Protein AF-A0A1F3SWL5-F1 (afdb_monomer_lite)

pLDDT: mean 70.14, std 15.67, range [36.5, 90.38]

Radius of gyration: 22.07 Å; chains: 1; bounding box: 64×40×58 Å

Structure (mmCIF, N/CA/C/O backbone):
data_AF-A0A1F3SWL5-F1
#
_entry.id   AF-A0A1F3SWL5-F1
#
loop_
_atom_site.group_PDB
_atom_site.id
_atom_site.type_symbol
_atom_site.label_atom_id
_atom_site.label_alt_id
_atom_site.label_comp_id
_atom_site.label_asym_id
_atom_site.label_entity_id
_atom_site.label_seq_id
_atom_site.pdbx_PDB_ins_code
_atom_site.Cartn_x
_atom_site.Cartn_y
_atom_site.Cartn_z
_atom_site.occupancy
_atom_site.B_iso_or_equiv
_atom_site.auth_seq_id
_atom_site.auth_comp_id
_atom_site.auth_asym_id
_atom_site.auth_atom_id
_atom_site.pdbx_PDB_model_num
ATOM 1 N N . MET A 1 1 ? -16.091 16.531 6.443 1.00 52.03 1 MET A N 1
ATOM 2 C CA . MET A 1 1 ? -15.846 15.521 5.389 1.00 52.03 1 MET A CA 1
ATOM 3 C C . MET A 1 1 ? -14.904 16.141 4.367 1.00 52.03 1 MET A C 1
ATOM 5 O O . MET A 1 1 ? -15.345 16.978 3.590 1.00 52.03 1 MET A O 1
ATOM 9 N N . ASN A 1 2 ? -13.612 15.813 4.389 1.00 67.38 2 ASN A N 1
ATOM 10 C CA . ASN A 1 2 ? -12.682 16.429 3.440 1.00 67.38 2 ASN A CA 1
ATOM 11 C C . ASN A 1 2 ? -12.768 15.646 2.127 1.00 67.38 2 ASN A C 1
ATOM 13 O O . ASN A 1 2 ? -12.316 14.505 2.062 1.00 67.38 2 ASN A O 1
ATOM 17 N N . LYS A 1 3 ? -13.393 16.237 1.096 1.00 75.50 3 LYS A N 1
ATOM 18 C CA . LYS A 1 3 ? -13.554 15.641 -0.250 1.00 75.50 3 LYS A CA 1
ATOM 19 C C . LYS A 1 3 ? -12.230 15.073 -0.790 1.00 75.50 3 LYS A C 1
ATOM 21 O O . LYS A 1 3 ? -12.225 14.032 -1.439 1.00 75.50 3 LYS A O 1
ATOM 26 N N . VAL A 1 4 ? -11.126 15.717 -0.414 1.00 79.38 4 VAL A N 1
ATOM 27 C CA . VAL A 1 4 ? -9.744 15.343 -0.732 1.00 79.38 4 VAL A CA 1
ATOM 28 C C . VAL A 1 4 ? -9.383 13.932 -0.253 1.00 79.38 4 VAL A C 1
ATOM 30 O O . VAL A 1 4 ? -8.885 13.143 -1.046 1.00 79.38 4 VAL A O 1
ATOM 33 N N . ASN A 1 5 ? -9.691 13.554 0.993 1.00 80.94 5 ASN A N 1
ATOM 34 C CA . ASN A 1 5 ? -9.271 12.251 1.537 1.00 80.94 5 ASN A CA 1
ATOM 35 C C . ASN A 1 5 ? -10.007 11.088 0.863 1.00 80.94 5 ASN A C 1
ATOM 37 O O . ASN A 1 5 ? -9.426 10.033 0.621 1.00 80.94 5 ASN A O 1
ATOM 41 N N . ARG A 1 6 ? -11.285 11.293 0.523 1.00 81.31 6 ARG A N 1
ATOM 42 C CA . ARG A 1 6 ? -12.076 10.303 -0.217 1.00 81.31 6 ARG A CA 1
ATOM 43 C C . ARG A 1 6 ? -11.570 10.149 -1.649 1.00 81.31 6 ARG A C 1
ATOM 45 O O . ARG A 1 6 ? -11.507 9.030 -2.146 1.00 81.31 6 ARG A O 1
ATOM 52 N N . TRP A 1 7 ? -11.209 11.257 -2.296 1.00 86.94 7 TRP A N 1
ATOM 53 C CA . TRP A 1 7 ? -10.615 11.224 -3.628 1.00 86.94 7 TRP A CA 1
ATOM 54 C C . TRP A 1 7 ? -9.265 10.501 -3.619 1.00 86.94 7 TRP A C 1
ATOM 56 O O . TRP A 1 7 ? -9.072 9.593 -4.418 1.00 86.94 7 TRP A O 1
ATOM 66 N N . LEU A 1 8 ? -8.398 10.810 -2.649 1.00 87.06 8 LEU A N 1
ATOM 67 C CA . LEU A 1 8 ? -7.097 10.163 -2.475 1.00 87.06 8 LEU A CA 1
ATOM 68 C C . LEU A 1 8 ? -7.235 8.648 -2.271 1.00 87.06 8 LEU A C 1
ATOM 70 O O . LEU A 1 8 ? -6.577 7.871 -2.953 1.00 87.06 8 LEU A O 1
ATOM 74 N N . GLN A 1 9 ? -8.138 8.219 -1.383 1.00 85.62 9 GLN A N 1
ATOM 75 C CA . GLN A 1 9 ? -8.388 6.795 -1.153 1.00 85.62 9 GLN A CA 1
ATOM 76 C C . GLN A 1 9 ? -8.921 6.101 -2.412 1.00 85.62 9 GLN A C 1
ATOM 78 O O . GLN A 1 9 ? -8.469 5.011 -2.749 1.00 85.62 9 GLN A O 1
ATOM 83 N N . ASN A 1 10 ? -9.886 6.712 -3.102 1.00 87.38 10 ASN A N 1
ATOM 84 C CA . ASN A 1 10 ? -10.446 6.133 -4.318 1.00 87.38 10 ASN A CA 1
ATOM 85 C C . ASN A 1 10 ? -9.386 6.031 -5.417 1.00 87.38 10 ASN A C 1
ATOM 87 O O . ASN A 1 10 ? -9.285 4.982 -6.040 1.00 87.38 10 ASN A O 1
ATOM 91 N N . TYR A 1 11 ? -8.580 7.077 -5.612 1.00 90.38 11 TYR A N 1
ATOM 92 C CA . TYR A 1 11 ? -7.464 7.061 -6.552 1.00 90.38 11 TYR A CA 1
ATOM 93 C C . TYR A 1 11 ? -6.530 5.887 -6.257 1.00 90.38 11 TYR A C 1
ATOM 95 O O . TYR A 1 11 ? -6.328 5.059 -7.136 1.00 90.38 11 TYR A O 1
ATOM 103 N N . LEU A 1 12 ? -6.076 5.743 -5.004 1.00 89.00 12 LEU A N 1
ATOM 104 C CA . LEU A 1 12 ? -5.171 4.662 -4.610 1.00 89.00 12 LEU A CA 1
ATOM 105 C C . LEU A 1 12 ? -5.722 3.267 -4.917 1.00 89.00 12 LEU A C 1
ATOM 107 O O . LEU A 1 12 ? -4.959 2.403 -5.337 1.00 89.00 12 LEU A O 1
ATOM 111 N N . VAL A 1 13 ? -7.024 3.050 -4.715 1.00 88.06 13 VAL A N 1
ATOM 112 C CA . VAL A 1 13 ? -7.677 1.759 -4.973 1.00 88.06 13 VAL A CA 1
ATOM 113 C C . VAL A 1 13 ? -7.879 1.521 -6.470 1.00 88.06 13 VAL A C 1
ATOM 115 O O . VAL A 1 13 ? -7.607 0.425 -6.952 1.00 88.06 13 VAL A O 1
ATOM 118 N N . PHE A 1 14 ? -8.328 2.529 -7.221 1.00 89.19 14 PHE A N 1
ATOM 119 C CA . PHE A 1 14 ? -8.614 2.389 -8.651 1.00 89.19 14 PHE A CA 1
ATOM 120 C C . PHE A 1 14 ? -7.360 2.280 -9.515 1.00 89.19 14 PHE A C 1
ATOM 122 O O . PHE A 1 14 ? -7.406 1.623 -10.550 1.00 89.19 14 PHE A O 1
ATOM 129 N N . SER A 1 15 ? -6.247 2.896 -9.115 1.00 87.56 15 SER A N 1
ATOM 130 C CA . SER A 1 15 ? -4.986 2.788 -9.853 1.00 87.56 15 SER A CA 1
ATOM 131 C C . SER A 1 15 ? -4.134 1.586 -9.431 1.00 87.56 15 SER A C 1
ATOM 133 O O . SER A 1 15 ? -3.157 1.273 -10.103 1.00 87.56 15 SER A O 1
ATOM 135 N N . LEU A 1 16 ? -4.500 0.876 -8.356 1.00 86.12 16 LEU A N 1
ATOM 136 C CA . LEU A 1 16 ? -3.780 -0.314 -7.889 1.00 86.12 16 LEU A CA 1
ATOM 137 C C . LEU A 1 16 ? -3.612 -1.394 -8.979 1.00 86.12 16 LEU A C 1
ATOM 139 O O . LEU A 1 16 ? -2.504 -1.913 -9.101 1.00 86.12 16 LEU A O 1
ATOM 143 N N . PRO A 1 17 ? -4.616 -1.710 -9.826 1.00 87.94 17 PRO A N 1
ATOM 144 C CA . PRO A 1 17 ? -4.435 -2.654 -10.930 1.00 87.94 17 PRO A CA 1
ATOM 145 C C . PRO A 1 17 ? -3.340 -2.236 -11.921 1.00 87.94 17 PRO A C 1
ATOM 147 O O . PRO A 1 17 ? -2.601 -3.089 -12.403 1.00 87.94 17 PRO A O 1
ATOM 150 N N . PHE A 1 18 ? -3.187 -0.934 -12.189 1.00 86.81 18 PHE A N 1
ATOM 151 C CA . PHE A 1 18 ? -2.135 -0.418 -13.072 1.00 86.81 18 PHE A CA 1
ATOM 152 C C . PHE A 1 18 ? -0.750 -0.550 -12.441 1.00 86.81 18 PHE A C 1
ATOM 154 O O . PHE A 1 18 ? 0.205 -0.908 -13.122 1.00 86.81 18 PHE A O 1
ATOM 161 N N . VAL A 1 19 ? -0.652 -0.332 -11.129 1.00 84.31 19 VAL A N 1
ATOM 162 C CA . VAL A 1 19 ? 0.583 -0.543 -10.362 1.00 84.31 19 VAL A CA 1
ATOM 163 C C . VAL A 1 19 ? 0.989 -2.015 -10.377 1.00 84.31 19 VAL A C 1
ATOM 165 O O . VAL A 1 19 ? 2.149 -2.328 -10.630 1.00 84.31 19 VAL A O 1
ATOM 168 N N . VAL A 1 20 ? 0.033 -2.926 -10.173 1.00 83.19 20 VAL A N 1
ATOM 169 C CA . VAL A 1 20 ? 0.278 -4.374 -10.244 1.00 83.19 20 VAL A CA 1
ATOM 170 C C . VAL A 1 20 ? 0.690 -4.790 -11.656 1.00 83.19 20 VAL A C 1
ATOM 172 O O . VAL A 1 20 ? 1.641 -5.551 -11.803 1.00 83.19 20 VAL A O 1
ATOM 175 N N . ALA A 1 21 ? 0.037 -4.261 -12.695 1.00 83.25 21 ALA A N 1
ATOM 176 C CA . ALA A 1 21 ? 0.416 -4.515 -14.084 1.00 83.25 21 ALA A CA 1
ATOM 177 C C . ALA A 1 21 ? 1.835 -4.010 -14.397 1.00 83.25 21 ALA A C 1
ATOM 179 O O . ALA A 1 21 ? 2.612 -4.722 -15.028 1.00 83.25 21 ALA A O 1
ATOM 180 N N . CYS A 1 22 ? 2.196 -2.820 -13.906 1.00 80.00 22 CYS A N 1
ATOM 181 C CA . CYS A 1 22 ? 3.540 -2.260 -14.040 1.00 80.00 22 CYS A CA 1
ATOM 182 C C . CYS A 1 22 ? 4.591 -3.131 -13.343 1.00 80.00 22 CYS A C 1
ATOM 184 O O . CYS A 1 22 ? 5.634 -3.417 -13.925 1.00 80.00 22 CYS A O 1
ATOM 186 N N . ALA A 1 23 ? 4.305 -3.589 -12.122 1.00 75.00 23 ALA A N 1
ATOM 187 C CA . ALA A 1 23 ? 5.200 -4.460 -11.367 1.00 75.00 23 ALA A CA 1
ATOM 188 C C . ALA A 1 23 ? 5.363 -5.838 -12.031 1.00 75.00 23 ALA A C 1
ATOM 190 O O . ALA A 1 23 ? 6.477 -6.344 -12.129 1.00 75.00 23 ALA A O 1
ATOM 191 N N . ALA A 1 24 ? 4.272 -6.430 -12.528 1.00 77.50 24 ALA A N 1
ATOM 192 C CA . ALA A 1 24 ? 4.308 -7.708 -13.233 1.00 77.50 24 ALA A CA 1
ATOM 193 C C . ALA A 1 24 ? 5.106 -7.615 -14.541 1.00 77.50 24 ALA A C 1
ATOM 195 O O . ALA A 1 24 ? 5.935 -8.479 -14.814 1.00 77.50 24 ALA A O 1
ATOM 196 N N . TRP A 1 25 ? 4.907 -6.551 -15.323 1.00 79.38 25 TRP A N 1
ATOM 197 C CA . TRP A 1 25 ? 5.655 -6.338 -16.563 1.00 79.38 25 TRP A CA 1
ATOM 198 C C . TRP A 1 25 ? 7.142 -6.081 -16.276 1.00 79.38 25 TRP A C 1
ATOM 200 O O . TRP A 1 25 ? 7.990 -6.757 -16.857 1.00 79.38 25 TRP A O 1
ATOM 210 N N . GLY A 1 26 ? 7.470 -5.210 -15.316 1.00 69.81 26 GLY A N 1
ATOM 211 C CA . GLY A 1 26 ? 8.860 -4.945 -14.916 1.00 69.81 26 GLY A CA 1
ATOM 212 C C . GLY A 1 26 ? 9.590 -6.152 -14.313 1.00 69.81 26 GLY A C 1
ATOM 213 O O . GLY A 1 26 ? 10.816 -6.193 -14.308 1.00 69.81 26 GLY A O 1
ATOM 214 N N . SER A 1 27 ? 8.858 -7.165 -13.835 1.00 67.88 27 SER A N 1
ATOM 215 C CA . SER A 1 27 ? 9.452 -8.430 -13.387 1.00 67.88 27 SER A CA 1
ATOM 216 C C . SER A 1 27 ? 9.832 -9.367 -14.538 1.00 67.88 27 SER A C 1
ATOM 218 O O . SER A 1 27 ? 10.642 -10.267 -14.325 1.00 67.88 27 SER A O 1
ATOM 220 N N . ILE A 1 28 ? 9.222 -9.214 -15.718 1.00 71.44 28 ILE A N 1
ATOM 221 C CA . ILE A 1 28 ? 9.432 -10.098 -16.876 1.00 71.44 28 ILE A CA 1
ATOM 222 C C . ILE A 1 28 ? 10.458 -9.496 -17.838 1.00 71.44 28 ILE A C 1
ATOM 224 O O . ILE A 1 28 ? 11.275 -10.222 -18.395 1.00 71.44 28 ILE A O 1
ATOM 228 N N . GLN A 1 29 ? 10.414 -8.179 -18.044 1.00 67.69 29 GLN A N 1
ATOM 229 C CA . GLN A 1 29 ? 11.308 -7.459 -18.948 1.00 67.69 29 GLN A CA 1
ATOM 230 C C . GLN A 1 29 ? 12.033 -6.353 -18.197 1.00 67.69 29 GLN A C 1
ATOM 232 O O . GLN A 1 29 ? 11.415 -5.585 -17.463 1.00 67.69 29 GLN A O 1
ATOM 237 N N . SER A 1 30 ? 13.344 -6.253 -18.418 1.00 65.31 30 SER A N 1
ATOM 238 C CA . SER A 1 30 ? 14.131 -5.167 -17.846 1.00 65.31 30 SER A CA 1
ATOM 239 C C . SER A 1 30 ? 13.793 -3.837 -18.534 1.00 65.31 30 SER A C 1
ATOM 241 O O . SER A 1 30 ? 13.632 -3.780 -19.755 1.00 65.31 30 SER A O 1
ATOM 243 N N . ASP A 1 31 ? 13.732 -2.742 -17.768 1.00 64.75 31 ASP A N 1
ATOM 244 C CA . ASP A 1 31 ? 13.424 -1.391 -18.276 1.00 64.75 31 ASP A CA 1
ATOM 245 C C . ASP A 1 31 ? 14.285 -1.010 -19.493 1.00 64.75 31 ASP A C 1
ATOM 247 O O . ASP A 1 31 ? 13.836 -0.331 -20.420 1.00 64.75 31 ASP A O 1
ATOM 251 N N . ARG A 1 32 ? 15.534 -1.490 -19.510 1.00 61.56 32 ARG A N 1
ATOM 252 C CA . ARG A 1 32 ? 16.498 -1.251 -20.585 1.00 61.56 32 ARG A CA 1
ATOM 253 C C . ARG A 1 32 ? 16.089 -1.926 -21.894 1.00 61.56 32 ARG A C 1
ATOM 255 O O . ARG A 1 32 ? 16.224 -1.316 -22.950 1.00 61.56 32 ARG A O 1
ATOM 262 N N . GLU A 1 33 ? 15.564 -3.146 -21.847 1.00 64.75 33 GLU A N 1
ATOM 263 C CA . GLU A 1 33 ? 15.116 -3.864 -23.046 1.00 64.75 33 GLU A CA 1
ATOM 264 C C . GLU A 1 33 ? 13.897 -3.194 -23.686 1.00 64.75 33 GLU A C 1
ATOM 266 O O . GLU A 1 33 ? 13.838 -3.060 -24.909 1.00 64.75 33 GLU A O 1
ATOM 271 N N . ILE A 1 34 ? 12.966 -2.689 -22.872 1.00 66.62 34 ILE A N 1
ATOM 272 C CA . ILE A 1 34 ? 11.758 -1.997 -23.348 1.00 66.62 34 ILE A CA 1
ATOM 273 C C . ILE A 1 34 ? 12.123 -0.652 -23.995 1.00 66.62 34 ILE A C 1
ATOM 275 O O . ILE A 1 34 ? 11.599 -0.295 -25.055 1.00 66.62 34 ILE A O 1
ATOM 279 N N . LEU A 1 35 ? 13.049 0.093 -23.385 1.00 66.31 35 LEU A N 1
ATOM 280 C CA . LEU A 1 35 ? 13.463 1.412 -23.866 1.00 66.31 35 LEU A CA 1
ATOM 281 C C . LEU A 1 35 ? 14.340 1.354 -25.122 1.00 66.31 35 LEU A C 1
ATOM 283 O O . LEU A 1 35 ? 14.265 2.273 -25.941 1.00 66.31 35 LEU A O 1
ATOM 287 N N . VAL A 1 36 ? 15.129 0.293 -25.315 1.00 68.25 36 VAL A N 1
ATOM 288 C CA . VAL A 1 36 ? 16.004 0.143 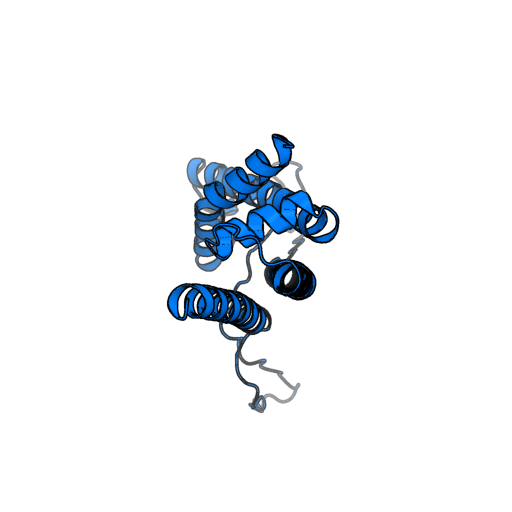-26.491 1.00 68.25 36 VAL A CA 1
ATOM 289 C C . VAL A 1 36 ? 15.266 -0.547 -27.643 1.00 68.25 36 VAL A C 1
ATOM 291 O O . VAL A 1 36 ? 15.185 0.023 -28.730 1.00 68.25 36 VAL A O 1
ATOM 294 N N . ASN A 1 37 ? 14.628 -1.697 -27.395 1.00 68.81 37 ASN A N 1
ATOM 295 C CA . ASN A 1 37 ? 14.071 -2.562 -28.447 1.00 68.81 37 ASN A CA 1
ATOM 296 C C . ASN A 1 37 ? 12.557 -2.401 -28.671 1.00 68.81 37 ASN A C 1
ATOM 298 O O . ASN A 1 37 ? 12.000 -2.993 -29.595 1.00 68.81 37 ASN A O 1
ATOM 302 N N . GLY A 1 38 ? 11.867 -1.621 -27.835 1.00 70.81 38 GLY A N 1
ATOM 303 C CA . GLY A 1 38 ? 10.420 -1.445 -27.932 1.00 70.81 38 GLY A CA 1
ATOM 304 C C . GLY A 1 38 ? 9.969 -0.609 -29.135 1.00 70.81 38 GLY A C 1
ATOM 305 O O . GLY A 1 38 ? 10.627 0.343 -29.553 1.00 70.81 38 GLY A O 1
ATOM 306 N N . SER A 1 39 ? 8.771 -0.906 -29.640 1.00 80.81 39 SER A N 1
ATOM 307 C CA . SER A 1 39 ? 8.008 -0.006 -30.513 1.00 80.81 39 SER A CA 1
ATOM 308 C C . SER A 1 39 ? 7.717 1.346 -29.832 1.00 80.81 39 SER A C 1
ATOM 310 O O . SER A 1 39 ? 7.738 1.462 -28.604 1.00 80.81 39 SER A O 1
ATOM 312 N N . PHE A 1 40 ? 7.373 2.380 -30.607 1.00 78.69 40 PHE A N 1
ATOM 313 C CA . PHE A 1 40 ? 6.976 3.682 -30.046 1.00 78.69 40 PHE A CA 1
ATOM 314 C C . PHE A 1 40 ? 5.825 3.559 -29.026 1.00 78.69 40 PHE A C 1
ATOM 316 O O . PHE A 1 40 ? 5.874 4.165 -27.957 1.00 78.69 40 PHE A O 1
ATOM 323 N N . LEU A 1 41 ? 4.832 2.707 -29.311 1.00 82.44 41 LEU A N 1
ATOM 324 C CA . LEU A 1 41 ? 3.678 2.486 -28.434 1.00 82.44 41 LEU A CA 1
ATOM 325 C C . LEU A 1 41 ? 4.060 1.821 -27.108 1.00 82.44 41 LEU A C 1
ATOM 327 O O . LEU A 1 41 ? 3.555 2.212 -26.056 1.00 82.44 41 LEU A O 1
ATOM 331 N N . THR A 1 42 ? 4.970 0.845 -27.135 1.00 80.38 42 THR A N 1
ATOM 332 C CA . THR A 1 42 ? 5.440 0.172 -25.913 1.00 80.38 42 THR A CA 1
ATOM 333 C C . THR A 1 42 ? 6.238 1.125 -25.027 1.00 80.38 42 THR A C 1
ATOM 335 O O . THR A 1 42 ? 6.034 1.124 -23.817 1.00 80.38 42 THR A O 1
ATOM 338 N N . LYS A 1 43 ? 7.059 2.011 -25.615 1.00 77.31 43 LYS A N 1
ATOM 339 C CA . LYS A 1 43 ? 7.795 3.040 -24.858 1.00 77.31 43 LYS A CA 1
ATOM 340 C C . LYS A 1 43 ? 6.845 4.052 -24.214 1.00 77.31 43 LYS A C 1
ATOM 342 O O . LYS A 1 43 ? 6.933 4.288 -23.014 1.00 77.31 43 LYS A O 1
ATOM 347 N N . ALA A 1 44 ? 5.885 4.581 -24.978 1.00 80.81 44 ALA A N 1
ATOM 348 C CA . ALA A 1 44 ? 4.907 5.540 -24.464 1.00 80.81 44 ALA A CA 1
ATOM 349 C C . ALA A 1 44 ? 4.037 4.945 -23.341 1.00 80.81 44 ALA A C 1
ATOM 351 O O . ALA A 1 44 ? 3.804 5.590 -22.321 1.00 80.81 44 ALA A O 1
ATOM 352 N N . THR A 1 45 ? 3.591 3.695 -23.499 1.00 84.25 45 THR A N 1
ATOM 353 C CA . THR A 1 45 ? 2.784 3.004 -22.479 1.00 84.25 45 THR A CA 1
ATOM 354 C C . THR A 1 45 ? 3.583 2.795 -21.195 1.00 84.25 45 THR A C 1
ATOM 356 O O . THR A 1 45 ? 3.068 3.052 -20.108 1.00 84.25 45 THR A O 1
ATOM 359 N N . TRP A 1 46 ? 4.851 2.390 -21.316 1.00 81.69 46 TRP A N 1
ATOM 360 C CA . TRP A 1 46 ? 5.751 2.204 -20.181 1.00 81.69 46 TRP A CA 1
ATOM 361 C C . TRP A 1 46 ? 6.027 3.509 -19.427 1.00 81.69 46 TRP A C 1
ATOM 363 O O . TRP A 1 46 ? 5.963 3.542 -18.197 1.00 81.69 46 TRP A O 1
ATOM 373 N N . GLU A 1 47 ? 6.267 4.609 -20.147 1.00 81.31 47 GLU A N 1
ATOM 374 C CA . GLU A 1 47 ? 6.450 5.930 -19.539 1.00 81.31 47 GLU A CA 1
ATOM 375 C C . GLU A 1 47 ? 5.197 6.376 -18.776 1.00 81.31 47 GLU A C 1
ATOM 377 O O . GLU A 1 47 ? 5.301 6.801 -17.625 1.00 81.31 47 GLU A O 1
ATOM 382 N N . VAL A 1 48 ? 4.003 6.232 -19.362 1.00 85.25 48 VAL A N 1
ATOM 383 C CA . VAL A 1 48 ? 2.735 6.582 -18.695 1.00 85.25 48 VAL A CA 1
ATOM 384 C C . VAL A 1 48 ? 2.515 5.741 -17.435 1.00 85.25 48 VAL A C 1
ATOM 386 O O . VAL A 1 48 ? 2.123 6.286 -16.400 1.00 85.25 48 VAL A O 1
ATOM 389 N N . LEU A 1 49 ? 2.801 4.437 -17.490 1.00 83.75 49 LEU A N 1
ATOM 390 C CA . LEU A 1 49 ? 2.730 3.548 -16.327 1.00 83.75 49 LEU A CA 1
ATOM 391 C C . LEU A 1 49 ? 3.721 3.967 -15.236 1.00 83.75 49 LEU A C 1
ATOM 393 O O . LEU A 1 49 ? 3.352 4.028 -14.066 1.00 83.75 49 LEU A O 1
ATOM 397 N N . SER A 1 50 ? 4.943 4.335 -15.622 1.00 79.62 50 SER A N 1
ATOM 398 C CA . SER A 1 50 ? 5.987 4.801 -14.703 1.00 79.62 50 SER A CA 1
ATOM 399 C C . SER A 1 50 ? 5.595 6.112 -14.008 1.00 79.62 50 SER A C 1
ATOM 401 O O . SER A 1 50 ? 5.757 6.259 -12.795 1.00 79.62 50 SER A O 1
ATOM 403 N N . TRP A 1 51 ? 5.008 7.061 -14.743 1.00 82.25 51 TRP A N 1
ATOM 404 C CA . TRP A 1 51 ? 4.466 8.294 -14.164 1.00 82.25 51 TRP A CA 1
ATOM 405 C C . TRP A 1 51 ? 3.289 8.022 -13.228 1.00 82.25 51 TRP A C 1
ATOM 407 O O . TRP A 1 51 ? 3.231 8.586 -12.132 1.00 82.25 51 TRP A O 1
ATOM 417 N N . ASN A 1 52 ? 2.371 7.138 -13.630 1.00 86.88 52 ASN A N 1
ATOM 418 C CA . ASN A 1 52 ? 1.259 6.721 -12.783 1.00 86.88 52 ASN A CA 1
ATOM 419 C C . ASN A 1 52 ? 1.764 6.114 -11.470 1.00 86.88 52 ASN A C 1
ATOM 421 O O . ASN A 1 52 ? 1.289 6.503 -10.405 1.00 86.88 52 ASN A O 1
ATOM 425 N N . LEU A 1 53 ? 2.770 5.241 -11.546 1.00 83.25 53 LEU A N 1
ATOM 426 C CA . LEU A 1 53 ? 3.411 4.608 -10.401 1.00 83.25 53 LEU A CA 1
ATOM 427 C C . LEU A 1 53 ? 3.993 5.636 -9.426 1.00 83.25 53 LEU A C 1
ATOM 429 O O . LEU A 1 53 ? 3.753 5.556 -8.222 1.00 83.25 53 LEU A O 1
ATOM 433 N N . MET A 1 54 ? 4.715 6.633 -9.943 1.00 82.44 54 MET A N 1
ATOM 434 C CA . MET A 1 54 ? 5.329 7.678 -9.125 1.00 82.44 54 MET A CA 1
ATOM 435 C C . MET A 1 54 ? 4.277 8.544 -8.419 1.00 82.44 54 MET A C 1
ATOM 437 O O . MET A 1 54 ? 4.377 8.784 -7.213 1.00 82.44 54 MET A O 1
ATOM 441 N N . ILE A 1 55 ? 3.238 8.975 -9.143 1.00 87.06 55 ILE A N 1
ATOM 442 C CA . ILE A 1 55 ? 2.128 9.750 -8.565 1.00 87.06 55 ILE A CA 1
ATOM 443 C C . ILE A 1 55 ? 1.386 8.905 -7.529 1.00 87.06 55 ILE A C 1
ATOM 445 O O . ILE A 1 55 ? 1.060 9.387 -6.445 1.00 87.06 55 ILE A O 1
ATOM 449 N N . TRP A 1 56 ? 1.137 7.634 -7.839 1.00 89.62 56 TRP A N 1
ATOM 450 C CA . TRP A 1 56 ? 0.481 6.706 -6.931 1.00 89.62 56 TRP A CA 1
ATOM 451 C C . TRP A 1 56 ? 1.252 6.531 -5.629 1.00 89.62 56 TRP A C 1
ATOM 453 O O . TRP A 1 56 ? 0.661 6.622 -4.554 1.00 89.62 56 TRP A O 1
ATOM 463 N N . PHE A 1 57 ? 2.569 6.366 -5.710 1.00 84.75 57 PHE A N 1
ATOM 464 C CA . PHE A 1 57 ? 3.416 6.238 -4.534 1.00 84.75 57 PHE A CA 1
ATOM 465 C C . PHE A 1 57 ? 3.432 7.515 -3.682 1.00 84.75 57 PHE A C 1
ATOM 467 O O . PHE A 1 57 ? 3.308 7.445 -2.459 1.00 84.75 57 PHE A O 1
ATOM 474 N N . LEU A 1 58 ? 3.486 8.695 -4.306 1.00 86.94 58 LEU A N 1
ATOM 475 C CA . LEU A 1 58 ? 3.389 9.972 -3.592 1.00 86.94 58 LEU A CA 1
ATOM 476 C C . LEU A 1 58 ? 2.036 10.126 -2.875 1.00 86.94 58 LEU A C 1
ATOM 478 O O . LEU A 1 58 ? 1.972 10.540 -1.710 1.00 86.94 58 LEU A O 1
ATOM 482 N N . CYS A 1 59 ? 0.947 9.759 -3.553 1.00 89.75 59 CYS A N 1
ATOM 483 C CA . CYS A 1 59 ? -0.387 9.718 -2.965 1.00 89.75 59 CYS A CA 1
ATOM 484 C C . CYS A 1 59 ? -0.460 8.725 -1.802 1.00 89.75 59 CYS A C 1
ATOM 486 O O . CYS A 1 59 ? -1.102 9.023 -0.794 1.00 89.75 59 CYS A O 1
ATOM 488 N N . LEU A 1 60 ? 0.211 7.577 -1.918 1.00 88.62 60 LEU A N 1
ATOM 489 C CA . LEU A 1 60 ? 0.244 6.546 -0.890 1.00 88.62 60 LEU A CA 1
ATOM 490 C C . LEU A 1 60 ? 0.938 7.069 0.366 1.00 88.62 60 LEU A C 1
ATOM 492 O O . LEU A 1 60 ? 0.341 7.028 1.436 1.00 88.62 60 LEU A O 1
ATOM 496 N N . ILE A 1 61 ? 2.145 7.626 0.244 1.00 86.31 61 ILE A N 1
ATOM 497 C CA . ILE A 1 61 ? 2.876 8.215 1.378 1.00 86.31 61 ILE A CA 1
ATOM 498 C C . ILE A 1 61 ? 2.020 9.276 2.066 1.00 86.31 61 ILE A C 1
ATOM 500 O O . ILE A 1 61 ? 1.845 9.248 3.284 1.00 86.31 61 ILE A O 1
ATOM 504 N N . THR A 1 62 ? 1.435 10.181 1.280 1.00 88.31 62 THR A N 1
ATOM 505 C CA . THR A 1 62 ? 0.563 11.236 1.804 1.00 88.31 62 THR A CA 1
ATOM 506 C C . THR A 1 62 ? -0.619 10.640 2.565 1.00 88.31 62 THR A C 1
ATOM 508 O O . THR A 1 62 ? -0.926 11.070 3.674 1.00 88.31 62 THR A O 1
ATOM 511 N N . PHE A 1 63 ? -1.266 9.615 2.011 1.00 88.50 63 PHE A N 1
ATOM 512 C CA . PHE A 1 63 ? -2.376 8.932 2.664 1.00 88.50 63 PHE A CA 1
ATOM 513 C C . PHE A 1 63 ? -1.958 8.261 3.975 1.00 88.50 63 PHE A C 1
ATOM 515 O O . PHE A 1 63 ? -2.678 8.390 4.961 1.00 88.50 63 PHE A O 1
ATOM 522 N N . LEU A 1 64 ? -0.797 7.602 4.017 1.00 86.88 64 LEU A N 1
ATOM 523 C CA . LEU A 1 64 ? -0.266 6.965 5.226 1.00 86.88 64 LEU A CA 1
ATOM 524 C C . LEU A 1 64 ? 0.015 7.997 6.327 1.00 86.88 64 LEU A C 1
ATOM 526 O O . LEU A 1 64 ? -0.378 7.790 7.475 1.00 86.88 64 LEU A O 1
ATOM 530 N N . ILE A 1 65 ? 0.594 9.148 5.974 1.00 85.81 65 ILE A N 1
ATOM 531 C CA . ILE A 1 65 ? 0.781 10.282 6.893 1.00 85.81 65 ILE A CA 1
ATOM 532 C C . ILE A 1 65 ? -0.581 10.759 7.414 1.00 85.81 65 ILE A C 1
ATOM 534 O O . ILE A 1 65 ? -0.799 10.827 8.624 1.00 85.81 65 ILE A O 1
ATOM 538 N N . LEU A 1 66 ? -1.544 11.025 6.524 1.00 86.50 66 LEU A N 1
ATOM 539 C CA . LEU A 1 66 ? -2.891 11.450 6.923 1.00 86.50 66 LEU A CA 1
ATOM 540 C C . LEU A 1 66 ? -3.585 10.408 7.809 1.00 86.50 66 LEU A C 1
ATOM 542 O O . LEU A 1 66 ? -4.355 10.778 8.689 1.00 86.50 66 LEU A O 1
ATOM 546 N N . MET A 1 67 ? -3.331 9.120 7.601 1.00 83.38 67 MET A N 1
ATOM 547 C CA . MET A 1 67 ? -3.906 8.037 8.392 1.00 83.38 67 MET A CA 1
ATOM 548 C C . MET A 1 67 ? -3.341 7.998 9.822 1.00 83.38 67 MET A C 1
ATOM 550 O O . MET A 1 67 ? -4.080 7.693 10.758 1.00 83.38 67 MET A O 1
ATOM 554 N N . VAL A 1 68 ? -2.061 8.340 10.003 1.00 80.56 68 VAL A N 1
ATOM 555 C CA . VAL A 1 68 ? -1.412 8.422 11.324 1.00 80.56 68 VAL A CA 1
ATOM 556 C C . VAL A 1 68 ? -1.849 9.681 12.075 1.00 80.56 68 VAL A C 1
ATOM 558 O O . VAL A 1 68 ? -2.244 9.597 13.239 1.00 80.56 68 VAL A O 1
ATOM 561 N N . PHE A 1 69 ? -1.825 10.843 11.416 1.00 81.94 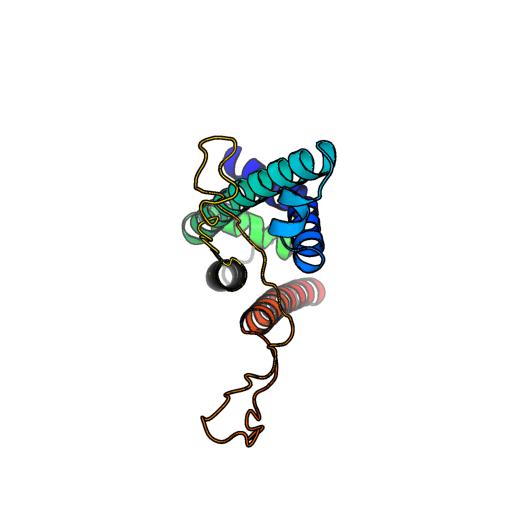69 PHE A N 1
ATOM 562 C CA . PHE A 1 69 ? -2.052 12.131 12.081 1.00 81.94 69 PHE A CA 1
ATOM 563 C C . PHE A 1 69 ? -3.526 12.545 12.162 1.00 81.94 69 PHE A C 1
ATOM 565 O O . PHE A 1 69 ? -3.911 13.230 13.110 1.00 81.94 69 PHE A O 1
ATOM 572 N N . ILE A 1 70 ? -4.372 12.150 11.202 1.00 83.69 70 ILE A N 1
ATOM 573 C CA . ILE A 1 70 ? -5.768 12.603 11.142 1.00 83.69 70 ILE A CA 1
ATOM 574 C C . ILE A 1 70 ? -6.723 11.503 11.633 1.00 83.69 70 ILE A C 1
ATOM 576 O O . ILE A 1 70 ? -6.929 10.500 10.941 1.00 83.69 70 ILE A O 1
ATOM 580 N N . PRO A 1 71 ? -7.412 11.710 12.773 1.00 77.25 71 PRO A N 1
ATOM 581 C CA . PRO A 1 71 ? -8.306 10.705 13.345 1.00 77.25 71 PRO A CA 1
ATOM 582 C C . PRO A 1 71 ? -9.500 10.381 12.436 1.00 77.25 71 PRO A C 1
ATOM 584 O O . PRO A 1 71 ? -9.866 9.219 12.300 1.00 77.25 71 PRO A O 1
ATOM 587 N N . SER A 1 72 ? -10.058 11.373 11.735 1.00 77.56 72 SER A N 1
ATOM 588 C CA . SER A 1 72 ? -11.219 11.167 10.858 1.00 77.56 72 SER A CA 1
ATOM 589 C C . SER A 1 72 ? -10.929 10.253 9.660 1.00 77.56 72 SER A C 1
ATOM 591 O O . SER A 1 72 ? -11.792 9.471 9.259 1.00 77.56 72 SER A O 1
ATOM 593 N N . THR A 1 73 ? -9.715 10.309 9.104 1.00 78.62 73 THR A N 1
ATOM 594 C CA . THR A 1 73 ? -9.278 9.417 8.017 1.00 78.62 73 THR A CA 1
ATOM 595 C C . THR A 1 73 ? -9.143 7.987 8.519 1.00 78.62 73 THR A C 1
ATOM 597 O O . THR A 1 73 ? -9.654 7.056 7.897 1.00 78.62 73 THR A O 1
ATOM 600 N N . ARG A 1 74 ? -8.493 7.815 9.671 1.00 81.00 74 ARG A N 1
ATOM 601 C CA . ARG A 1 74 ? -8.298 6.518 10.317 1.00 81.00 74 ARG A CA 1
ATOM 602 C C . ARG A 1 74 ? -9.622 5.830 10.627 1.00 81.00 74 ARG A C 1
ATOM 604 O O . ARG A 1 74 ? -9.804 4.662 10.280 1.00 81.00 74 ARG A O 1
ATOM 611 N N . ASP A 1 75 ? -10.537 6.542 11.275 1.00 75.81 75 ASP A N 1
ATOM 612 C CA . ASP A 1 75 ? -11.795 5.962 11.740 1.00 75.81 75 ASP A CA 1
ATOM 613 C C . ASP A 1 75 ? -12.649 5.514 10.542 1.00 75.81 75 ASP A C 1
ATOM 615 O O . ASP A 1 75 ? -13.250 4.441 10.565 1.00 75.81 75 ASP A O 1
ATOM 619 N N . MET A 1 76 ? -12.600 6.262 9.433 1.00 76.19 76 MET A N 1
ATOM 620 C CA . MET A 1 76 ? -13.226 5.875 8.168 1.00 76.19 76 MET A CA 1
ATOM 621 C C . MET A 1 76 ? -12.629 4.587 7.583 1.00 76.19 76 MET A C 1
ATOM 623 O O . MET A 1 76 ? -13.377 3.680 7.212 1.00 76.19 76 MET A O 1
ATOM 627 N N . VAL A 1 77 ? -11.298 4.487 7.485 1.00 78.19 77 VAL A N 1
ATOM 628 C CA . VAL A 1 77 ? -10.638 3.289 6.935 1.00 78.19 77 VAL A CA 1
ATOM 629 C C . VAL A 1 77 ? -10.931 2.073 7.803 1.00 78.19 77 VAL A C 1
ATOM 631 O O . VAL A 1 77 ? -11.289 1.018 7.285 1.00 78.19 77 VAL A O 1
ATOM 634 N N . THR A 1 78 ? -10.875 2.243 9.119 1.00 76.25 78 THR A N 1
ATOM 635 C CA . THR A 1 78 ? -11.160 1.177 10.078 1.00 76.25 78 THR A CA 1
ATOM 636 C C . THR A 1 78 ? -12.596 0.679 9.958 1.00 76.25 78 THR A C 1
ATOM 638 O O . THR A 1 78 ? -12.818 -0.528 9.896 1.00 76.25 78 THR A O 1
ATOM 641 N N . ARG A 1 79 ? -13.577 1.589 9.856 1.00 74.00 79 ARG A N 1
ATOM 642 C CA . ARG A 1 79 ? -14.983 1.224 9.616 1.00 74.00 79 ARG A CA 1
ATOM 643 C C . ARG A 1 79 ? -15.146 0.442 8.315 1.00 74.00 79 ARG A C 1
ATOM 645 O O . ARG A 1 79 ? -15.900 -0.523 8.284 1.00 74.00 79 ARG A O 1
ATOM 652 N N . ARG A 1 80 ? -14.420 0.820 7.258 1.00 75.75 80 ARG A N 1
ATOM 653 C CA . ARG A 1 80 ? -14.481 0.152 5.950 1.00 75.75 80 ARG A CA 1
ATOM 654 C C . ARG A 1 80 ? -13.847 -1.241 5.960 1.00 75.75 80 ARG A C 1
ATOM 656 O O . ARG A 1 80 ? -14.406 -2.145 5.356 1.00 75.75 80 ARG A O 1
ATOM 663 N N . ILE A 1 81 ? -12.717 -1.414 6.651 1.00 73.25 81 ILE A N 1
ATOM 664 C CA . ILE A 1 81 ? -12.037 -2.712 6.802 1.00 73.25 81 ILE A CA 1
ATOM 665 C C . ILE A 1 81 ? -12.864 -3.654 7.683 1.00 73.25 81 ILE A C 1
ATOM 667 O O . ILE A 1 81 ? -13.029 -4.826 7.355 1.00 73.25 81 ILE A O 1
ATOM 671 N N . ALA A 1 82 ? -13.395 -3.143 8.794 1.00 68.88 82 ALA A N 1
ATOM 672 C CA . ALA A 1 82 ? -14.116 -3.955 9.766 1.00 68.88 82 ALA A CA 1
ATOM 673 C C . ALA A 1 82 ? -15.594 -4.184 9.406 1.00 68.88 82 ALA A C 1
ATOM 675 O O . ALA A 1 82 ? -16.223 -5.069 9.975 1.00 68.88 82 ALA A O 1
ATOM 676 N N . ASN A 1 83 ? -16.155 -3.389 8.487 1.00 68.06 83 ASN A N 1
ATOM 677 C CA . ASN A 1 83 ? -17.584 -3.360 8.159 1.00 68.06 83 ASN A CA 1
ATOM 678 C C . ASN A 1 83 ? -18.493 -3.247 9.407 1.00 68.06 83 ASN A C 1
ATOM 680 O O . ASN A 1 83 ? -19.551 -3.867 9.479 1.00 68.06 83 ASN A O 1
ATOM 684 N N . ILE A 1 84 ? -18.056 -2.484 10.417 1.00 63.84 84 ILE A N 1
ATOM 685 C CA . ILE A 1 84 ? -18.764 -2.337 11.698 1.00 63.84 84 ILE A CA 1
ATOM 686 C C . ILE A 1 84 ? -19.779 -1.192 11.600 1.00 63.84 84 ILE A C 1
ATOM 688 O O . ILE A 1 84 ? -19.419 -0.063 11.254 1.00 63.84 84 ILE A O 1
ATOM 692 N N . LYS A 1 85 ? -21.035 -1.470 11.968 1.00 57.72 85 LYS A N 1
ATOM 693 C CA . LYS A 1 85 ? -22.085 -0.471 12.210 1.00 57.72 85 LYS A CA 1
ATOM 694 C C . LYS A 1 85 ? -21.995 -0.047 13.680 1.00 57.72 85 LYS A C 1
ATOM 696 O O . LYS A 1 85 ? -22.017 -0.901 14.556 1.00 57.72 85 LYS A O 1
ATOM 701 N N . GLU A 1 86 ? -21.802 1.243 13.946 1.00 56.06 86 GLU A N 1
ATOM 702 C CA . GLU A 1 86 ? -21.618 1.760 15.310 1.00 56.06 86 GLU A CA 1
ATOM 703 C C . GLU A 1 86 ? -22.844 1.460 16.189 1.00 56.06 86 GLU A C 1
ATOM 705 O O . GLU A 1 86 ? -23.962 1.845 15.844 1.00 56.06 86 GLU A O 1
ATOM 710 N N . ARG A 1 87 ? -22.618 0.750 17.302 1.00 56.34 87 ARG A N 1
ATOM 711 C CA . ARG A 1 87 ? -23.559 0.546 18.410 1.00 56.34 87 ARG A CA 1
ATOM 712 C C . ARG A 1 87 ? -22.975 1.175 19.674 1.00 56.34 87 ARG A C 1
ATOM 714 O O . ARG A 1 87 ? -21.758 1.263 19.831 1.00 56.34 87 ARG A O 1
ATOM 721 N N . ASP A 1 88 ? -23.874 1.678 20.505 1.00 57.41 88 ASP A N 1
ATOM 722 C CA . ASP A 1 88 ? -23.608 2.667 21.542 1.00 57.41 88 ASP A CA 1
ATOM 723 C C . ASP A 1 88 ? -23.315 1.976 22.886 1.00 57.41 88 ASP A C 1
ATOM 725 O O . ASP A 1 88 ? -24.206 1.798 23.709 1.00 57.41 88 ASP A O 1
ATOM 729 N N . GLU A 1 89 ? -22.065 1.545 23.097 1.00 61.81 89 GLU A N 1
ATOM 730 C CA . GLU A 1 89 ? -21.602 0.983 24.376 1.00 61.81 89 GLU A CA 1
ATOM 731 C C . GLU A 1 89 ? -20.307 1.670 24.829 1.00 61.81 89 GLU A C 1
ATOM 733 O O . GLU A 1 89 ? -19.219 1.513 24.266 1.00 61.81 89 GLU A O 1
ATOM 738 N N . ARG A 1 90 ? -20.453 2.524 25.843 1.00 60.12 90 ARG A N 1
ATOM 739 C CA . ARG A 1 90 ? -19.523 3.612 26.183 1.00 60.12 90 ARG A CA 1
ATOM 740 C C . ARG A 1 90 ? -18.149 3.147 26.696 1.00 60.12 90 ARG A C 1
ATOM 742 O O . ARG A 1 90 ? -17.180 3.889 26.549 1.00 60.12 90 ARG A O 1
ATOM 749 N N . GLU A 1 91 ? -18.034 1.933 27.238 1.00 51.44 91 GLU A N 1
ATOM 750 C CA . GLU A 1 91 ? -16.762 1.361 27.726 1.00 51.44 91 GLU A CA 1
ATOM 751 C C . GLU A 1 91 ? -16.018 0.549 26.654 1.00 51.44 91 GLU A C 1
ATOM 753 O O . GLU A 1 91 ? -14.799 0.684 26.506 1.00 51.44 91 GLU A O 1
ATOM 758 N N . ILE A 1 92 ? -16.749 -0.188 25.809 1.00 60.72 92 ILE A N 1
ATOM 759 C CA . ILE A 1 92 ? -16.202 -0.845 24.607 1.00 60.72 92 ILE A CA 1
ATOM 760 C C . ILE A 1 92 ? -15.628 0.209 23.647 1.00 60.72 92 ILE A C 1
ATOM 762 O O . ILE A 1 92 ? -14.617 -0.016 22.976 1.00 60.72 92 ILE A O 1
ATOM 766 N N . TYR A 1 93 ? -16.223 1.402 23.626 1.00 66.44 93 TYR A N 1
ATOM 767 C CA . TYR A 1 93 ? -15.810 2.502 22.765 1.00 66.44 93 TYR A CA 1
ATOM 768 C C . TYR A 1 93 ? -14.380 3.000 23.029 1.00 66.44 93 TYR A C 1
ATOM 770 O O . TYR A 1 93 ? -13.636 3.233 22.073 1.00 66.44 93 TYR A O 1
ATOM 778 N N . ILE A 1 94 ? -13.959 3.149 24.291 1.00 61.03 94 ILE A N 1
ATOM 779 C CA . ILE A 1 94 ? -12.642 3.724 24.630 1.00 61.03 94 ILE A CA 1
ATOM 780 C C . ILE A 1 94 ? -11.522 2.728 24.306 1.00 61.03 94 ILE A C 1
ATOM 782 O O . ILE A 1 94 ? -10.581 3.063 23.577 1.00 61.03 94 ILE A O 1
ATOM 786 N N . THR A 1 95 ? -11.654 1.484 24.771 1.00 66.88 95 THR A N 1
ATOM 787 C CA . THR A 1 95 ? -10.687 0.406 24.502 1.00 66.88 95 THR A CA 1
ATOM 788 C C . THR A 1 95 ? -10.669 0.036 23.018 1.00 66.88 95 THR A C 1
ATOM 790 O O . THR A 1 95 ? -9.602 -0.119 22.416 1.00 66.88 95 THR A O 1
ATOM 793 N N . GLY A 1 96 ? -11.842 -0.007 22.381 1.00 72.19 96 GLY A N 1
ATOM 794 C CA . GLY A 1 96 ? -11.980 -0.221 20.945 1.00 72.19 96 GLY A CA 1
ATOM 795 C C . GLY A 1 96 ? -11.297 0.875 20.129 1.00 72.19 96 GLY A C 1
ATOM 796 O O . GLY A 1 96 ? -10.586 0.576 19.171 1.00 72.19 96 GLY A O 1
ATOM 797 N N . GLN A 1 97 ? -11.424 2.145 20.516 1.00 73.06 97 GLN A N 1
ATOM 798 C CA . GLN A 1 97 ? -10.720 3.234 19.842 1.00 73.06 97 GLN A CA 1
ATOM 799 C C . GLN A 1 97 ? -9.202 3.157 19.996 1.00 73.06 97 GLN A C 1
ATOM 801 O O . GLN A 1 97 ? -8.491 3.377 19.014 1.00 73.06 97 GLN A O 1
ATOM 806 N N . ALA A 1 98 ? -8.694 2.850 21.190 1.00 75.81 98 ALA A N 1
ATOM 807 C CA . ALA A 1 98 ? -7.258 2.697 21.413 1.00 75.81 98 ALA A CA 1
ATOM 808 C C . ALA A 1 98 ? -6.680 1.560 20.554 1.00 75.81 98 ALA A C 1
ATOM 810 O O . ALA A 1 98 ? -5.686 1.758 19.854 1.00 75.81 98 ALA A O 1
ATOM 811 N N . SER A 1 99 ? -7.362 0.413 20.507 1.00 79.88 99 SER A N 1
ATOM 812 C CA . SER A 1 99 ? -6.964 -0.722 19.669 1.00 79.88 99 SER A CA 1
ATOM 813 C C . SER A 1 99 ? -6.975 -0.373 18.176 1.00 79.88 99 SER A C 1
ATOM 815 O O . SER A 1 99 ? -5.992 -0.604 17.474 1.00 79.88 99 SER A O 1
ATOM 817 N N . ARG A 1 100 ? -8.025 0.302 17.686 1.00 79.00 100 ARG A N 1
ATOM 818 C CA . ARG A 1 100 ? -8.116 0.767 16.287 1.00 79.00 100 ARG A CA 1
ATOM 819 C C . ARG A 1 100 ? -7.002 1.750 15.916 1.00 79.00 100 ARG A C 1
ATOM 821 O O . ARG A 1 100 ? -6.506 1.714 14.788 1.00 79.00 100 ARG A O 1
ATOM 828 N N . ARG A 1 101 ? -6.591 2.613 16.852 1.00 78.31 101 ARG A N 1
ATOM 829 C CA . ARG A 1 101 ? -5.461 3.546 16.687 1.00 78.31 101 ARG A CA 1
ATOM 830 C C . ARG A 1 101 ? -4.147 2.816 16.501 1.00 78.31 101 ARG A C 1
ATOM 832 O O . ARG A 1 101 ? -3.455 3.085 15.523 1.00 78.31 101 ARG A O 1
ATOM 839 N N . VAL A 1 102 ? -3.839 1.896 17.410 1.00 84.38 102 VAL A N 1
ATOM 840 C CA . VAL A 1 102 ? -2.610 1.100 17.355 1.00 84.38 102 VAL A CA 1
ATOM 841 C C . VAL A 1 102 ? -2.600 0.255 16.087 1.00 84.38 102 VAL A C 1
ATOM 843 O O . VAL A 1 102 ? -1.664 0.364 15.304 1.00 84.38 102 VAL A O 1
ATOM 846 N N . PHE A 1 103 ? -3.682 -0.481 15.819 1.00 85.88 103 PHE A N 1
ATOM 847 C CA . PHE A 1 103 ? -3.829 -1.290 14.611 1.00 85.88 103 PHE A CA 1
ATOM 848 C C . PHE A 1 103 ? -3.553 -0.477 13.345 1.00 85.88 103 PHE A C 1
ATOM 850 O O . PHE A 1 103 ? -2.696 -0.854 12.550 1.00 85.88 103 PHE A O 1
ATOM 857 N N . THR A 1 104 ? -4.237 0.658 13.181 1.00 83.62 104 THR A N 1
ATOM 858 C CA . THR A 1 104 ? -4.116 1.449 11.954 1.00 83.62 104 THR A CA 1
ATOM 859 C C . THR A 1 104 ? -2.742 2.105 11.829 1.00 83.62 104 THR A C 1
ATOM 861 O O . THR A 1 104 ? -2.190 2.139 10.738 1.00 83.62 104 THR A O 1
ATOM 864 N N . SER A 1 105 ? -2.156 2.582 12.931 1.00 84.50 105 SER A N 1
ATOM 865 C CA . SER A 1 105 ? -0.807 3.162 12.924 1.00 84.50 105 SER A CA 1
ATOM 866 C C . SER A 1 105 ? 0.253 2.122 12.551 1.00 84.50 105 SER A C 1
ATOM 868 O O . SER A 1 105 ? 1.063 2.348 11.653 1.00 84.50 105 SER A O 1
ATOM 870 N N . THR A 1 106 ? 0.206 0.941 13.174 1.00 88.12 106 THR A N 1
ATOM 871 C CA . THR A 1 106 ? 1.109 -0.170 12.854 1.00 88.12 106 THR A CA 1
ATOM 872 C C . THR A 1 106 ? 0.921 -0.640 11.413 1.00 88.12 106 THR A C 1
ATOM 874 O O . THR A 1 106 ? 1.910 -0.862 10.719 1.00 88.12 106 THR A O 1
ATOM 877 N N . LEU A 1 107 ? -0.324 -0.711 10.931 1.00 87.38 107 LEU A N 1
ATOM 878 C CA . LEU A 1 107 ? -0.622 -1.070 9.547 1.00 87.38 107 LEU A CA 1
ATOM 879 C C . LEU A 1 107 ? -0.021 -0.051 8.569 1.00 87.38 107 LEU A C 1
ATOM 881 O O . LEU A 1 107 ? 0.601 -0.448 7.586 1.00 87.38 107 LEU A O 1
ATOM 885 N N . SER A 1 108 ? -0.140 1.250 8.854 1.00 86.12 108 SER A N 1
ATOM 886 C CA . SER A 1 108 ? 0.477 2.297 8.032 1.00 86.12 108 SER A CA 1
ATOM 887 C C . SER A 1 108 ? 1.985 2.140 7.929 1.00 86.12 108 SER A C 1
ATOM 889 O O . SER A 1 108 ? 2.543 2.243 6.839 1.00 86.12 108 SER A O 1
ATOM 891 N N . ILE A 1 109 ? 2.642 1.899 9.066 1.00 87.00 109 ILE A N 1
ATOM 892 C CA . ILE A 1 109 ? 4.096 1.743 9.139 1.00 87.00 109 ILE A CA 1
ATOM 893 C C . ILE A 1 109 ? 4.531 0.496 8.368 1.00 87.00 109 ILE A C 1
ATOM 895 O O . ILE A 1 109 ? 5.475 0.570 7.587 1.00 87.00 109 ILE A O 1
ATOM 899 N N . LEU A 1 110 ? 3.832 -0.632 8.527 1.00 88.25 110 LEU A N 1
ATOM 900 C CA . LEU A 1 110 ? 4.147 -1.859 7.795 1.00 88.25 110 LEU A CA 1
ATOM 901 C C . LEU A 1 110 ? 3.984 -1.684 6.286 1.00 88.25 110 LEU A C 1
ATOM 903 O O . LEU A 1 110 ? 4.872 -2.078 5.537 1.00 88.25 110 LEU A O 1
ATOM 907 N N . ILE A 1 111 ? 2.896 -1.050 5.839 1.00 86.69 111 ILE A N 1
ATOM 908 C CA . ILE A 1 111 ? 2.684 -0.741 4.419 1.00 86.69 111 ILE A CA 1
ATOM 909 C C . ILE A 1 111 ? 3.800 0.176 3.908 1.00 86.69 111 ILE A C 1
ATOM 911 O O . ILE A 1 111 ? 4.375 -0.086 2.856 1.00 86.69 111 ILE A O 1
ATOM 915 N N . PHE A 1 112 ? 4.152 1.221 4.657 1.00 84.56 112 PHE A N 1
ATOM 916 C CA . PHE A 1 112 ? 5.238 2.129 4.291 1.00 84.56 112 PHE A CA 1
ATOM 917 C C . PHE A 1 112 ? 6.576 1.394 4.122 1.00 84.56 112 PHE A C 1
ATOM 919 O O . PHE A 1 112 ? 7.232 1.532 3.089 1.00 84.56 112 PHE A O 1
ATOM 926 N N . LEU A 1 113 ? 6.953 0.572 5.106 1.00 84.25 113 LEU A N 1
ATOM 927 C CA . LEU A 1 113 ? 8.178 -0.227 5.072 1.00 84.25 113 LEU A CA 1
ATOM 928 C C . LEU A 1 113 ? 8.167 -1.247 3.933 1.00 84.25 113 LEU A C 1
ATOM 930 O O . LEU A 1 113 ? 9.187 -1.430 3.273 1.00 84.25 113 LEU A O 1
ATOM 934 N N . PHE A 1 114 ? 7.023 -1.883 3.677 1.00 84.00 114 PHE A N 1
ATOM 935 C CA . PHE A 1 114 ? 6.852 -2.819 2.571 1.00 84.00 114 PHE A CA 1
ATOM 936 C C . PHE A 1 114 ? 7.150 -2.150 1.234 1.00 84.00 114 PHE A C 1
ATOM 938 O O . PHE A 1 114 ? 7.964 -2.656 0.465 1.00 84.00 114 PHE A O 1
ATOM 945 N N . PHE A 1 115 ? 6.565 -0.979 0.982 1.00 78.06 115 PHE A N 1
ATOM 946 C CA . PHE A 1 115 ? 6.832 -0.272 -0.262 1.00 78.06 115 PHE A CA 1
ATOM 947 C C . PHE A 1 115 ? 8.285 0.191 -0.360 1.00 78.06 115 PHE A C 1
ATOM 949 O O . PHE A 1 115 ? 8.904 -0.048 -1.393 1.00 78.06 115 PHE A O 1
ATOM 956 N N . ILE A 1 116 ? 8.875 0.753 0.700 1.00 77.75 116 ILE A N 1
ATOM 957 C CA . ILE A 1 116 ? 10.313 1.083 0.703 1.00 77.75 116 ILE A CA 1
ATOM 958 C C . ILE A 1 116 ? 11.172 -0.145 0.387 1.00 77.75 116 ILE A C 1
ATOM 960 O O . ILE A 1 116 ? 12.148 -0.031 -0.345 1.00 77.75 116 ILE A O 1
ATOM 964 N N . SER A 1 117 ? 10.807 -1.317 0.907 1.00 74.56 117 SER A N 1
ATOM 965 C CA . SER A 1 117 ? 11.549 -2.554 0.665 1.00 74.56 117 SER A CA 1
ATOM 966 C C . SER A 1 117 ? 11.471 -3.046 -0.782 1.00 74.56 117 SER A C 1
ATOM 968 O O . SER A 1 117 ? 12.317 -3.848 -1.165 1.00 74.56 117 SER A O 1
ATOM 970 N N . ILE A 1 118 ? 10.463 -2.639 -1.556 1.00 71.75 118 ILE A N 1
ATOM 971 C CA . ILE A 1 118 ? 10.261 -3.099 -2.941 1.00 71.75 118 ILE A CA 1
ATOM 972 C C . ILE A 1 118 ? 10.757 -2.071 -3.958 1.00 71.75 118 ILE A C 1
ATOM 974 O O . ILE A 1 118 ? 11.239 -2.437 -5.035 1.00 71.75 118 ILE A O 1
ATOM 978 N N . PHE A 1 119 ? 10.643 -0.784 -3.631 1.00 66.06 119 PHE A N 1
ATOM 979 C CA . PHE A 1 119 ? 11.126 0.287 -4.490 1.00 66.06 119 PHE A CA 1
ATOM 980 C C . PHE A 1 119 ? 12.652 0.284 -4.526 1.00 66.06 119 PHE A C 1
ATOM 982 O O . PHE A 1 119 ? 13.319 0.673 -3.570 1.00 66.06 119 PHE A O 1
ATOM 989 N N . THR A 1 120 ? 13.212 -0.120 -5.665 1.00 58.28 120 THR A N 1
ATOM 990 C CA . THR A 1 120 ? 14.648 -0.003 -5.916 1.00 58.28 120 THR A CA 1
ATOM 991 C C . THR A 1 120 ? 14.887 1.209 -6.806 1.00 58.28 120 THR A C 1
ATOM 993 O O . THR A 1 120 ? 14.501 1.230 -7.975 1.00 58.28 120 THR A O 1
ATOM 996 N N . PHE A 1 121 ? 15.533 2.237 -6.258 1.00 52.34 121 PHE A N 1
ATOM 997 C CA . PHE A 1 121 ? 15.969 3.397 -7.032 1.00 52.34 121 PHE A CA 1
ATOM 998 C C . PHE A 1 121 ? 17.277 3.063 -7.755 1.00 52.34 121 PHE A C 1
ATOM 1000 O O . PHE A 1 121 ? 18.365 3.330 -7.246 1.00 52.34 121 PHE A O 1
ATOM 1007 N N . ASN A 1 122 ? 17.184 2.470 -8.945 1.00 45.28 122 ASN A N 1
ATOM 1008 C CA . ASN A 1 122 ? 18.352 2.261 -9.797 1.00 45.28 122 ASN A CA 1
ATOM 1009 C C . ASN A 1 122 ? 18.610 3.514 -10.636 1.00 45.28 122 ASN A C 1
ATOM 1011 O O . ASN A 1 122 ? 18.005 3.727 -11.684 1.00 45.28 122 ASN A O 1
ATOM 1015 N N . VAL A 1 123 ? 19.538 4.352 -10.171 1.00 42.75 123 VAL A N 1
ATOM 1016 C CA . VAL A 1 123 ? 20.084 5.462 -10.963 1.00 42.75 123 VAL A CA 1
ATOM 1017 C C . VAL A 1 123 ? 21.203 4.911 -11.847 1.00 42.75 123 VAL A C 1
ATOM 1019 O O . VAL A 1 123 ? 22.384 5.031 -11.524 1.00 42.75 123 VAL A O 1
ATOM 1022 N N . SER A 1 124 ? 20.853 4.269 -12.961 1.00 42.50 124 SER A N 1
ATOM 1023 C CA . SER A 1 124 ? 21.854 3.848 -13.945 1.00 42.50 124 SER A CA 1
ATOM 1024 C C . SER A 1 124 ? 22.247 5.031 -14.832 1.00 42.50 124 SER A C 1
ATOM 1026 O O . SER A 1 124 ? 21.406 5.597 -15.532 1.00 42.50 124 SER A O 1
ATOM 1028 N N . ARG A 1 125 ? 23.533 5.410 -14.829 1.00 37.94 125 ARG A N 1
ATOM 1029 C CA . ARG A 1 125 ? 24.086 6.298 -15.863 1.00 37.94 125 ARG A CA 1
ATOM 1030 C C . ARG A 1 125 ? 24.173 5.503 -17.163 1.00 37.94 125 ARG A C 1
ATOM 1032 O O . ARG A 1 125 ? 24.871 4.495 -17.212 1.00 37.94 125 ARG A O 1
ATOM 1039 N N . ILE A 1 126 ? 23.454 5.948 -18.189 1.00 50.34 126 ILE A N 1
ATOM 1040 C CA . ILE A 1 126 ? 23.559 5.383 -19.537 1.00 50.34 126 ILE A CA 1
ATOM 1041 C C . ILE A 1 126 ? 24.996 5.653 -20.035 1.00 50.34 126 ILE A C 1
ATOM 1043 O O . ILE A 1 126 ? 25.447 6.799 -19.925 1.00 50.34 126 ILE A O 1
ATOM 1047 N N . PRO A 1 127 ? 25.747 4.638 -20.507 1.00 43.84 127 PRO A N 1
ATOM 1048 C CA . PRO A 1 127 ? 27.088 4.837 -21.045 1.00 43.84 127 PRO A CA 1
ATOM 1049 C C . PRO A 1 127 ? 27.061 5.768 -22.274 1.00 43.84 127 PRO A C 1
ATOM 1051 O O . PRO A 1 127 ? 26.077 5.790 -23.014 1.00 43.84 127 PRO A O 1
ATOM 1054 N N . PRO A 1 128 ? 28.123 6.562 -22.491 1.00 50.19 128 PRO A N 1
ATOM 1055 C CA . PRO A 1 128 ? 28.114 7.723 -23.387 1.00 50.19 128 PRO A CA 1
ATOM 1056 C C . PRO A 1 128 ? 27.983 7.425 -24.893 1.00 50.19 128 PRO A C 1
ATOM 1058 O O . PRO A 1 128 ? 27.919 8.368 -25.676 1.00 50.19 128 PRO A O 1
ATOM 1061 N N . GLU A 1 129 ? 27.909 6.162 -25.313 1.00 49.94 129 GLU A N 1
ATOM 1062 C CA . GLU A 1 129 ? 27.870 5.774 -26.734 1.00 49.94 129 GLU A CA 1
ATOM 1063 C C . GLU A 1 129 ? 26.462 5.838 -27.369 1.00 49.94 129 GLU A C 1
ATOM 1065 O O . GLU A 1 129 ? 26.345 5.829 -28.589 1.00 49.94 129 GLU A O 1
ATOM 1070 N N . GLU A 1 130 ? 25.390 5.998 -26.577 1.00 50.88 130 GLU A N 1
ATOM 1071 C CA . GLU A 1 130 ? 23.989 6.043 -27.060 1.00 50.88 130 GLU A CA 1
ATOM 1072 C C . GLU A 1 130 ? 23.288 7.402 -26.816 1.00 50.88 130 GLU A C 1
ATOM 1074 O O . GLU A 1 130 ? 22.059 7.498 -26.755 1.00 50.88 130 GLU A O 1
ATOM 1079 N N . ILE A 1 131 ? 24.043 8.498 -26.674 1.00 46.97 131 ILE A N 1
ATOM 1080 C CA . ILE A 1 131 ? 23.473 9.844 -26.475 1.00 46.97 131 ILE A CA 1
ATOM 1081 C C . ILE A 1 131 ? 23.025 10.425 -27.824 1.00 46.97 131 ILE A C 1
ATOM 1083 O O . ILE A 1 131 ? 23.667 11.314 -28.374 1.00 46.97 131 ILE A O 1
ATOM 1087 N N . PHE A 1 132 ? 21.893 9.963 -28.359 1.00 46.59 132 PHE A N 1
ATOM 1088 C CA . PHE A 1 132 ? 21.301 10.590 -29.551 1.00 46.59 132 PHE A CA 1
ATOM 1089 C C . PHE A 1 132 ? 20.347 11.751 -29.233 1.00 46.59 132 PHE A C 1
ATOM 1091 O O . PHE A 1 132 ? 19.849 12.399 -30.149 1.00 46.59 132 PHE A O 1
ATOM 1098 N N . ASN A 1 133 ? 20.064 12.050 -27.955 1.00 44.88 133 ASN A N 1
ATOM 1099 C CA . ASN A 1 133 ? 19.169 13.166 -27.629 1.00 44.88 133 ASN A CA 1
ATOM 1100 C C . ASN A 1 133 ? 19.279 13.679 -26.179 1.00 44.88 133 ASN A C 1
ATOM 1102 O O . ASN A 1 133 ? 18.343 13.515 -25.407 1.00 44.88 133 ASN A O 1
ATOM 1106 N N . ASN A 1 134 ? 20.430 14.249 -25.795 1.00 41.41 134 ASN A N 1
ATOM 1107 C CA . ASN A 1 134 ? 20.691 15.169 -24.658 1.00 41.41 134 ASN A CA 1
ATOM 1108 C C . ASN A 1 134 ? 19.919 15.011 -23.308 1.00 41.41 134 ASN A C 1
ATOM 1110 O O . ASN A 1 134 ? 19.867 15.943 -22.508 1.00 41.41 134 ASN A O 1
ATOM 1114 N N . ARG A 1 135 ? 19.328 13.851 -22.997 1.00 41.31 135 ARG A N 1
ATOM 1115 C CA . ARG A 1 135 ? 18.671 13.527 -21.721 1.00 41.31 135 ARG A CA 1
ATOM 1116 C C . ARG A 1 135 ? 19.478 12.434 -21.028 1.00 41.31 135 ARG A C 1
ATOM 1118 O O . ARG A 1 135 ? 19.098 11.272 -21.003 1.00 41.31 135 ARG A O 1
ATOM 1125 N N . ALA A 1 136 ? 20.619 12.820 -20.464 1.00 37.22 136 ALA A N 1
ATOM 1126 C CA . ALA A 1 136 ? 21.616 11.923 -19.867 1.00 37.22 136 ALA A CA 1
ATOM 1127 C C . ALA A 1 136 ? 21.193 11.249 -18.536 1.00 37.22 136 ALA A C 1
ATOM 1129 O O . ALA A 1 136 ? 22.044 10.797 -17.769 1.00 37.22 136 ALA A O 1
ATOM 1130 N N . LYS A 1 137 ? 19.896 11.220 -18.207 1.00 36.50 137 LYS A N 1
ATOM 1131 C CA . LYS A 1 137 ? 19.371 10.657 -16.956 1.00 36.50 137 LYS A CA 1
ATOM 1132 C C . LYS A 1 137 ? 18.021 9.988 -17.217 1.00 36.50 137 LYS A C 1
ATOM 1134 O O . LYS A 1 137 ? 17.002 10.671 -17.256 1.00 36.50 137 LYS A O 1
ATOM 1139 N N . SER A 1 138 ? 18.003 8.666 -17.371 1.00 37.09 138 SER A N 1
A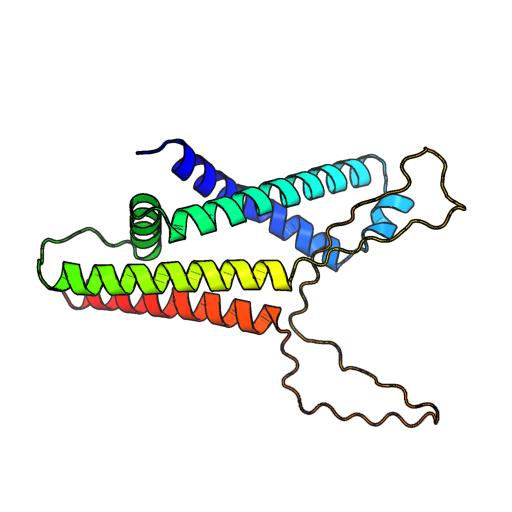TOM 1140 C CA . SER A 1 138 ? 16.774 7.880 -17.240 1.00 37.09 138 SER A CA 1
ATOM 1141 C C . SER A 1 138 ? 16.600 7.509 -15.768 1.00 37.09 138 SER A C 1
ATOM 1143 O O . SER A 1 138 ? 17.386 6.739 -15.219 1.00 37.09 138 SER A O 1
ATOM 1145 N N . LEU A 1 139 ? 15.605 8.095 -15.104 1.00 40.12 139 LEU A N 1
ATOM 1146 C CA . LEU A 1 139 ? 15.195 7.666 -13.771 1.00 40.12 139 LEU A CA 1
ATOM 1147 C C . LEU A 1 139 ? 14.270 6.452 -13.938 1.00 40.12 139 LEU A C 1
ATOM 1149 O O . LEU A 1 139 ? 13.075 6.617 -14.159 1.00 40.12 139 LEU A O 1
ATOM 1153 N N . SER A 1 140 ? 14.826 5.245 -13.885 1.00 44.00 140 SER A N 1
ATOM 1154 C CA . SER A 1 140 ? 14.056 3.997 -13.849 1.00 44.00 140 SER A CA 1
ATOM 1155 C C . SER A 1 140 ? 13.706 3.655 -12.401 1.00 44.00 140 SER A C 1
ATOM 1157 O O . SER A 1 140 ? 14.588 3.346 -11.596 1.00 44.00 140 SER A O 1
ATOM 1159 N N . ILE A 1 141 ? 12.421 3.746 -12.053 1.00 50.75 141 ILE A N 1
ATOM 1160 C CA . ILE A 1 141 ? 11.890 3.244 -10.781 1.00 50.75 141 ILE A CA 1
ATOM 1161 C C . ILE A 1 141 ? 11.450 1.802 -11.035 1.00 50.75 141 ILE A C 1
ATOM 1163 O O . ILE A 1 141 ? 10.370 1.568 -11.571 1.00 50.75 141 ILE A O 1
ATOM 1167 N N . GLY A 1 142 ? 12.302 0.845 -10.670 1.00 50.81 142 GLY A N 1
ATOM 1168 C CA . GLY A 1 142 ? 12.006 -0.579 -10.807 1.00 50.81 142 GLY A CA 1
ATOM 1169 C C . GLY A 1 142 ? 11.292 -1.136 -9.573 1.00 50.81 142 GLY A C 1
ATOM 1170 O O . GLY A 1 142 ? 11.615 -0.778 -8.436 1.00 50.81 142 GLY A O 1
ATOM 1171 N N . PHE A 1 143 ? 10.344 -2.049 -9.793 1.00 57.78 143 PHE A N 1
ATOM 1172 C CA . PHE A 1 143 ? 9.771 -2.902 -8.749 1.00 57.78 143 PHE A CA 1
ATOM 1173 C C . PHE A 1 143 ? 10.610 -4.178 -8.643 1.00 57.78 143 PHE A C 1
ATOM 1175 O O . PHE A 1 143 ? 10.534 -5.037 -9.516 1.00 57.78 143 PHE A O 1
ATOM 1182 N N . ASN A 1 144 ? 11.405 -4.326 -7.581 1.00 58.19 144 ASN A N 1
ATOM 1183 C CA . ASN A 1 144 ? 12.130 -5.572 -7.322 1.00 58.19 144 ASN A CA 1
ATOM 1184 C C . ASN A 1 144 ? 11.385 -6.366 -6.246 1.00 58.19 144 ASN A C 1
ATOM 1186 O O . ASN A 1 144 ? 11.747 -6.355 -5.071 1.00 58.19 144 ASN A O 1
ATOM 1190 N N . PHE A 1 145 ? 10.276 -6.995 -6.635 1.00 57.19 145 PHE A N 1
ATOM 1191 C CA . PHE A 1 145 ? 9.554 -7.896 -5.744 1.00 57.19 145 PHE A CA 1
ATOM 1192 C C . PHE A 1 145 ? 10.033 -9.325 -5.97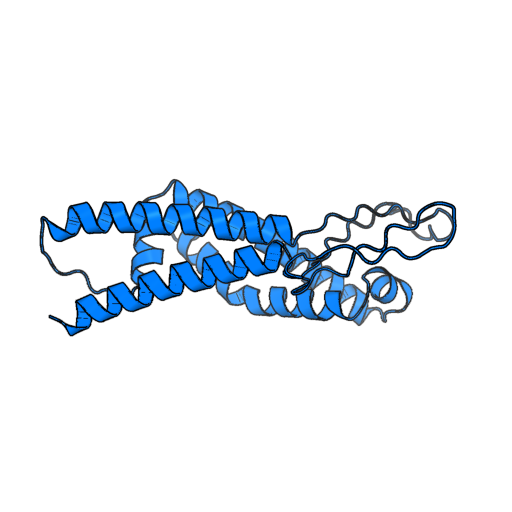4 1.00 57.19 145 PHE A C 1
ATOM 1194 O O . PHE A 1 145 ? 9.650 -9.973 -6.945 1.00 57.19 145 PHE A O 1
ATOM 1201 N N . LYS A 1 146 ? 10.867 -9.820 -5.062 1.00 61.22 146 LYS A N 1
ATOM 1202 C CA . LYS A 1 146 ? 11.249 -11.229 -5.006 1.00 61.22 146 LYS A CA 1
ATOM 1203 C C . LYS A 1 146 ? 10.570 -11.860 -3.805 1.00 61.22 146 LYS A C 1
ATOM 1205 O O . LYS A 1 146 ? 10.707 -11.367 -2.693 1.00 61.22 146 LYS A O 1
ATOM 1210 N N . LEU A 1 147 ? 9.821 -12.940 -4.019 1.00 55.09 147 LEU A N 1
ATOM 1211 C CA . LEU A 1 147 ? 9.230 -13.697 -2.908 1.00 55.09 147 LEU A CA 1
ATOM 1212 C C . LEU A 1 147 ? 10.311 -14.463 -2.129 1.00 55.09 147 LEU A C 1
ATOM 1214 O O . LEU A 1 147 ? 10.210 -14.662 -0.918 1.00 55.09 147 LEU A O 1
ATOM 1218 N N . THR A 1 148 ? 11.362 -14.839 -2.850 1.00 52.31 148 THR A N 1
ATOM 1219 C CA . THR A 1 148 ? 12.454 -15.681 -2.394 1.00 52.31 148 THR A CA 1
ATOM 1220 C C . THR A 1 148 ? 13.760 -14.986 -2.736 1.00 52.31 148 THR A C 1
ATOM 1222 O O . THR A 1 148 ? 13.941 -14.566 -3.879 1.00 52.31 148 THR A O 1
ATOM 1225 N N . ASP A 1 149 ? 14.636 -14.802 -1.749 1.00 58.38 149 ASP A N 1
ATOM 1226 C CA . ASP A 1 149 ? 15.962 -14.244 -2.014 1.00 58.38 149 ASP A CA 1
ATOM 1227 C C . ASP A 1 149 ? 16.796 -15.293 -2.762 1.00 58.38 149 ASP A C 1
ATOM 1229 O O . ASP A 1 149 ? 16.823 -16.467 -2.384 1.00 58.38 149 ASP A O 1
ATOM 1233 N N . ASP A 1 150 ? 17.463 -14.870 -3.838 1.00 58.78 150 ASP A N 1
ATOM 1234 C CA . ASP A 1 150 ? 18.421 -15.728 -4.532 1.00 58.78 150 ASP A CA 1
ATOM 1235 C C . ASP A 1 150 ? 19.567 -16.066 -3.562 1.00 58.78 150 ASP A C 1
ATOM 1237 O O . ASP A 1 150 ? 20.033 -15.172 -2.841 1.00 58.78 150 ASP A O 1
ATOM 1241 N N . PRO A 1 151 ? 20.046 -17.322 -3.519 1.00 53.81 151 PRO A N 1
ATOM 1242 C CA . PRO A 1 151 ? 21.145 -17.690 -2.640 1.00 53.81 151 PRO A CA 1
ATOM 1243 C C . PRO A 1 151 ? 22.357 -16.810 -2.955 1.00 53.81 151 PRO A C 1
ATOM 1245 O O . PRO A 1 151 ? 22.811 -16.732 -4.100 1.00 53.81 151 PRO A O 1
ATOM 1248 N N . LYS A 1 152 ? 22.878 -16.123 -1.933 1.00 48.81 152 LYS A N 1
ATOM 1249 C CA . LYS A 1 152 ? 24.095 -15.322 -2.062 1.00 48.81 152 LYS A CA 1
ATOM 1250 C C . LYS A 1 152 ? 25.257 -16.262 -2.355 1.00 48.81 152 LYS A C 1
ATOM 1252 O O . LYS A 1 152 ? 25.722 -16.977 -1.476 1.00 48.81 152 LYS A O 1
ATOM 1257 N N . VAL A 1 153 ? 25.722 -16.265 -3.598 1.00 46.94 153 VAL A N 1
ATOM 1258 C CA . VAL A 1 153 ? 26.972 -16.931 -3.960 1.00 46.94 153 VAL A CA 1
ATOM 1259 C C . VAL A 1 153 ? 28.107 -15.968 -3.623 1.00 46.94 153 VAL A C 1
ATOM 1261 O O . VAL A 1 153 ? 28.482 -15.133 -4.448 1.00 46.94 153 VAL A O 1
ATOM 1264 N N . GLU A 1 154 ? 28.639 -16.045 -2.405 1.00 48.19 154 GLU A N 1
ATOM 1265 C CA . GLU A 1 154 ? 29.944 -15.448 -2.118 1.00 48.19 154 GLU A CA 1
ATOM 1266 C C . GLU A 1 154 ? 31.010 -16.284 -2.835 1.00 48.19 154 GLU A C 1
ATOM 1268 O O . GLU A 1 154 ? 31.231 -17.456 -2.537 1.00 48.19 154 GLU A O 1
ATOM 1273 N N . LYS A 1 155 ? 31.630 -15.697 -3.863 1.00 43.38 155 LYS A N 1
ATOM 1274 C CA . LYS A 1 155 ? 32.813 -16.276 -4.499 1.00 43.38 155 LYS A CA 1
ATOM 1275 C C . LYS A 1 155 ? 34.035 -15.832 -3.708 1.00 43.38 155 LYS A C 1
ATOM 1277 O O . LYS A 1 155 ? 34.449 -14.682 -3.840 1.00 43.38 155 LYS A O 1
ATOM 1282 N N . ASP A 1 156 ? 34.617 -16.740 -2.934 1.00 43.41 156 ASP A N 1
ATOM 1283 C CA . ASP A 1 156 ? 35.973 -16.554 -2.424 1.00 43.41 156 ASP A CA 1
ATOM 1284 C C . ASP A 1 156 ? 36.994 -16.740 -3.566 1.00 43.41 156 ASP A C 1
ATOM 1286 O O . ASP A 1 156 ? 36.734 -17.439 -4.555 1.00 43.41 156 ASP A O 1
ATOM 1290 N N . GLN A 1 157 ? 38.164 -16.112 -3.449 1.00 52.66 157 GLN A N 1
ATOM 1291 C CA . GLN A 1 157 ? 39.206 -16.013 -4.485 1.00 52.66 157 GLN A CA 1
ATOM 1292 C C . GLN A 1 157 ? 39.861 -17.362 -4.861 1.00 52.66 157 GLN A C 1
ATOM 1294 O O . GLN A 1 157 ? 40.829 -17.391 -5.618 1.00 52.66 157 GLN A O 1
ATOM 1299 N N . THR A 1 158 ? 39.341 -18.493 -4.375 1.00 50.53 158 THR A N 1
ATOM 1300 C CA . THR A 1 158 ? 39.902 -19.841 -4.580 1.00 50.53 158 THR A CA 1
ATOM 1301 C C . THR A 1 158 ? 38.884 -20.875 -5.082 1.00 50.53 158 THR A C 1
ATOM 1303 O O . THR A 1 158 ? 39.094 -22.077 -4.944 1.00 50.53 158 THR A O 1
ATOM 1306 N N . GLY A 1 159 ? 37.786 -20.440 -5.712 1.00 52.16 159 GLY A N 1
ATOM 1307 C CA . GLY A 1 159 ? 36.987 -21.297 -6.604 1.00 52.16 159 GLY A CA 1
ATOM 1308 C C . GLY A 1 159 ? 36.238 -22.469 -5.955 1.00 52.16 159 GLY A C 1
ATOM 1309 O O . GLY A 1 159 ? 35.720 -23.318 -6.679 1.00 52.16 159 GLY A O 1
ATOM 1310 N N . GLN A 1 160 ? 36.136 -22.521 -4.626 1.00 44.62 160 GLN A N 1
ATOM 1311 C CA . GLN A 1 160 ? 35.282 -23.482 -3.931 1.00 44.62 160 GLN A CA 1
ATOM 1312 C C . GLN A 1 160 ? 33.990 -22.795 -3.496 1.00 44.62 160 GLN A C 1
ATOM 1314 O O . GLN A 1 160 ? 33.99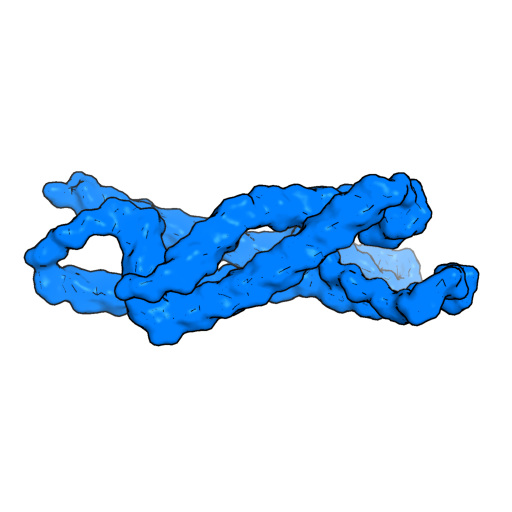6 -21.824 -2.746 1.00 44.62 160 GLN A O 1
ATOM 1319 N N . VAL A 1 161 ? 32.871 -23.291 -4.023 1.00 44.62 161 VAL A N 1
ATOM 1320 C CA . VAL A 1 161 ? 31.527 -22.809 -3.704 1.00 44.62 161 VAL A CA 1
ATOM 1321 C C . VAL A 1 161 ? 31.135 -23.387 -2.344 1.00 44.62 161 VAL A C 1
ATOM 1323 O O . VAL A 1 161 ? 30.603 -24.493 -2.262 1.00 44.62 161 VAL A O 1
ATOM 1326 N N . LEU A 1 162 ? 31.424 -22.657 -1.268 1.00 45.72 162 LEU A N 1
ATOM 1327 C CA . LEU A 1 162 ? 30.839 -22.921 0.044 1.00 45.72 162 LEU A CA 1
ATOM 1328 C C . LEU A 1 162 ? 29.392 -22.422 0.023 1.00 45.72 162 LEU A C 1
ATOM 1330 O O . LEU A 1 162 ? 29.112 -21.235 0.157 1.00 45.72 162 LEU A O 1
ATOM 1334 N N . VAL A 1 163 ? 28.459 -23.346 -0.207 1.00 48.62 163 VAL A N 1
ATOM 1335 C CA . VAL A 1 163 ? 27.031 -23.090 -0.008 1.00 48.62 163 VAL A CA 1
ATOM 1336 C C . VAL A 1 163 ? 26.774 -23.106 1.492 1.00 48.62 163 VAL A C 1
ATOM 1338 O O . VAL A 1 163 ? 26.508 -24.157 2.070 1.00 48.62 163 VAL A O 1
ATOM 1341 N N . GLU A 1 164 ? 26.838 -21.944 2.130 1.00 48.28 164 GLU A N 1
ATOM 1342 C CA . GLU A 1 164 ? 26.293 -21.776 3.471 1.00 48.28 164 GLU A CA 1
ATOM 1343 C C . GLU A 1 164 ? 25.396 -20.543 3.515 1.00 48.28 164 GLU A C 1
ATOM 1345 O O . GLU A 1 164 ? 25.829 -19.404 3.630 1.00 48.28 164 GLU A O 1
ATOM 1350 N N . SER A 1 165 ? 24.095 -20.784 3.405 1.00 42.34 165 SER A N 1
ATOM 1351 C CA . SER A 1 165 ? 23.082 -19.926 4.010 1.00 42.34 165 SER A CA 1
ATOM 1352 C C . SER A 1 165 ? 21.880 -20.805 4.299 1.00 42.34 165 SER A C 1
ATOM 1354 O O . SER A 1 165 ? 21.045 -21.077 3.440 1.00 42.34 165 SER A O 1
ATOM 1356 N N . LYS A 1 166 ? 21.821 -21.292 5.539 1.00 41.66 166 LYS A N 1
ATOM 1357 C CA . LYS A 1 166 ? 20.654 -21.951 6.133 1.00 41.66 166 LYS A CA 1
ATOM 1358 C C . LYS A 1 166 ? 19.631 -20.892 6.565 1.00 41.66 166 LYS A C 1
ATOM 1360 O O . LYS A 1 166 ? 19.073 -20.965 7.655 1.00 41.66 166 LYS A O 1
ATOM 1365 N N . ASP A 1 167 ? 19.431 -19.889 5.720 1.00 50.69 167 ASP A N 1
ATOM 1366 C CA . ASP A 1 167 ? 18.477 -18.819 5.946 1.00 50.69 167 ASP A CA 1
ATOM 1367 C C . ASP A 1 167 ? 17.162 -19.208 5.284 1.00 50.69 167 ASP A C 1
ATOM 1369 O O . ASP A 1 167 ? 17.136 -19.807 4.208 1.00 50.69 167 ASP A O 1
ATOM 1373 N N . ILE A 1 168 ? 16.048 -18.894 5.945 1.00 54.19 168 ILE A N 1
ATOM 1374 C CA . ILE A 1 168 ? 14.731 -19.009 5.324 1.00 54.19 168 ILE A CA 1
ATOM 1375 C C . ILE A 1 168 ? 14.796 -18.123 4.074 1.00 54.19 168 ILE A C 1
ATOM 1377 O O . ILE A 1 168 ? 15.019 -16.920 4.228 1.00 54.19 168 ILE A O 1
ATOM 1381 N N . PRO A 1 169 ? 14.620 -18.668 2.857 1.00 60.22 169 PRO A N 1
ATOM 1382 C CA . PRO A 1 169 ? 14.806 -17.920 1.623 1.00 60.22 169 PRO A CA 1
ATOM 1383 C C . PRO A 1 169 ? 13.562 -17.064 1.369 1.00 60.22 169 PRO A C 1
ATOM 1385 O O . PRO A 1 169 ? 12.940 -17.148 0.322 1.00 60.22 169 PRO A O 1
ATOM 1388 N N . LEU A 1 170 ? 13.119 -16.300 2.364 1.00 58.72 170 LEU A N 1
ATOM 1389 C CA . LEU A 1 170 ? 12.000 -15.382 2.265 1.00 58.72 170 LEU A CA 1
ATOM 1390 C C . LEU A 1 170 ? 12.581 -13.978 2.213 1.00 58.72 170 LEU A C 1
ATOM 1392 O O . LEU A 1 170 ? 13.256 -13.546 3.147 1.00 58.72 170 LEU A O 1
ATOM 1396 N N . SER A 1 171 ? 12.305 -13.262 1.127 1.00 70.81 171 SER A N 1
ATOM 1397 C CA . SER A 1 171 ? 12.773 -11.886 1.016 1.00 70.81 171 SER A CA 1
ATOM 1398 C C . SER A 1 171 ? 12.162 -11.020 2.118 1.00 70.81 171 SER A C 1
ATOM 1400 O O . SER A 1 171 ? 11.033 -11.246 2.570 1.00 70.81 171 SER A O 1
ATOM 1402 N N . LYS A 1 172 ? 12.872 -9.963 2.520 1.00 76.94 172 LYS A N 1
ATOM 1403 C CA . LYS A 1 172 ? 12.381 -8.979 3.503 1.00 76.94 172 LYS A CA 1
ATOM 1404 C C . LYS A 1 172 ? 11.006 -8.419 3.115 1.00 76.94 172 LYS A C 1
ATOM 1406 O O . LYS A 1 172 ? 10.148 -8.225 3.976 1.00 76.94 172 LYS A O 1
ATOM 1411 N N . SER A 1 173 ? 10.775 -8.225 1.816 1.00 78.25 173 SER A N 1
ATOM 1412 C CA . SER A 1 173 ? 9.495 -7.772 1.264 1.00 78.25 173 SER A CA 1
ATOM 1413 C C . SER A 1 173 ? 8.368 -8.799 1.464 1.00 78.25 173 SER A C 1
ATOM 1415 O O . SER A 1 173 ? 7.249 -8.421 1.810 1.00 78.25 173 SER A O 1
ATOM 1417 N N . ALA A 1 174 ? 8.658 -10.095 1.335 1.00 78.62 174 ALA A N 1
ATOM 1418 C CA . ALA A 1 174 ? 7.701 -11.177 1.548 1.00 78.62 174 ALA A CA 1
ATOM 1419 C C . ALA A 1 174 ? 7.332 -11.355 3.032 1.00 78.62 174 ALA A C 1
ATOM 1421 O O . ALA A 1 174 ? 6.157 -11.561 3.342 1.00 78.62 174 ALA A O 1
ATOM 1422 N N . ILE A 1 175 ? 8.287 -11.181 3.957 1.00 83.81 175 ILE A N 1
ATOM 1423 C CA . ILE A 1 175 ? 7.999 -11.136 5.405 1.00 83.81 175 ILE A CA 1
ATOM 1424 C C . ILE A 1 175 ? 7.048 -9.973 5.720 1.00 83.81 175 ILE A C 1
ATOM 1426 O O . ILE A 1 175 ? 6.047 -10.154 6.414 1.00 83.81 175 ILE A O 1
ATOM 1430 N N . LEU A 1 176 ? 7.328 -8.780 5.185 1.00 86.69 176 LEU A N 1
ATOM 1431 C CA . LEU A 1 176 ? 6.488 -7.597 5.394 1.00 86.69 176 LEU A CA 1
ATOM 1432 C C . LEU A 1 176 ? 5.076 -7.782 4.822 1.00 86.69 176 LEU A C 1
ATOM 1434 O O . LEU A 1 176 ? 4.102 -7.445 5.494 1.00 86.69 176 LEU A O 1
ATOM 1438 N N . LEU A 1 177 ? 4.945 -8.372 3.628 1.00 86.00 177 LEU A N 1
ATOM 1439 C CA . LEU A 1 177 ? 3.645 -8.705 3.040 1.00 86.00 177 LEU A CA 1
ATOM 1440 C C . LEU A 1 177 ? 2.850 -9.660 3.936 1.00 86.00 177 LEU A C 1
ATOM 1442 O O . LEU A 1 177 ? 1.668 -9.425 4.194 1.00 86.00 177 LEU A O 1
ATOM 1446 N N . LEU A 1 178 ? 3.499 -10.716 4.432 1.00 87.00 178 LEU A N 1
ATOM 1447 C CA . LEU A 1 178 ? 2.880 -11.693 5.323 1.00 87.00 178 LEU A CA 1
ATOM 1448 C C . LEU A 1 178 ? 2.377 -11.025 6.604 1.00 87.00 178 LEU A C 1
ATOM 1450 O O . LEU A 1 178 ? 1.240 -11.269 7.002 1.00 87.00 178 LEU A O 1
ATOM 1454 N N . LEU A 1 179 ? 3.173 -10.141 7.213 1.00 89.38 179 LEU A N 1
ATOM 1455 C CA . LEU A 1 179 ? 2.770 -9.393 8.406 1.00 89.38 179 LEU A CA 1
ATOM 1456 C C . LEU A 1 179 ? 1.563 -8.485 8.144 1.00 89.38 179 LEU A C 1
ATOM 1458 O O . LEU A 1 179 ? 0.657 -8.437 8.974 1.00 89.38 179 LEU A O 1
ATOM 1462 N N . ILE A 1 180 ? 1.505 -7.810 6.992 1.00 89.81 180 ILE A N 1
ATOM 1463 C CA . ILE A 1 180 ? 0.354 -6.978 6.603 1.00 89.81 180 ILE A CA 1
ATOM 1464 C C . ILE A 1 180 ? -0.907 -7.838 6.468 1.00 89.81 180 ILE A C 1
ATOM 1466 O O . ILE A 1 180 ? -1.943 -7.520 7.059 1.00 89.81 180 ILE A O 1
ATOM 1470 N N . VAL A 1 181 ? -0.827 -8.944 5.721 1.00 88.31 181 VAL A N 1
ATOM 1471 C CA . VAL A 1 181 ? -1.958 -9.865 5.517 1.00 88.31 181 VAL A CA 1
ATOM 1472 C C . VAL A 1 181 ? -2.414 -10.458 6.845 1.00 88.31 181 VAL A C 1
ATOM 1474 O O . VAL A 1 181 ? -3.616 -10.497 7.120 1.00 88.31 181 VAL A O 1
ATOM 1477 N N . TRP A 1 182 ? -1.471 -10.869 7.691 1.00 90.06 182 TRP A N 1
ATOM 1478 C CA . TRP A 1 182 ? -1.739 -11.383 9.028 1.00 90.06 182 TRP A CA 1
ATOM 1479 C C . TRP A 1 182 ? -2.473 -10.354 9.889 1.00 90.06 182 TRP A C 1
ATOM 1481 O O . TRP A 1 182 ? -3.526 -10.658 10.449 1.00 90.06 182 TRP A O 1
ATOM 1491 N N . GLN A 1 183 ? -1.971 -9.118 9.953 1.00 89.62 183 GLN A N 1
ATOM 1492 C CA . GLN A 1 183 ? -2.557 -8.060 10.773 1.00 89.62 183 GLN A CA 1
ATOM 1493 C C . GLN A 1 183 ? -3.996 -7.743 10.335 1.00 89.62 183 GLN A C 1
ATOM 1495 O O . GLN A 1 183 ? -4.896 -7.680 11.175 1.00 89.62 183 GLN A O 1
ATOM 1500 N N . ILE A 1 184 ? -4.233 -7.601 9.024 1.00 86.56 184 ILE A N 1
ATOM 1501 C CA . ILE A 1 184 ? -5.572 -7.361 8.461 1.00 86.56 184 ILE A CA 1
ATOM 1502 C C . ILE A 1 184 ? -6.501 -8.543 8.755 1.00 86.56 184 ILE A C 1
ATOM 1504 O O . ILE A 1 184 ? -7.643 -8.333 9.167 1.00 86.56 184 ILE A O 1
ATOM 1508 N N . SER A 1 185 ? -6.019 -9.776 8.576 1.00 84.31 185 SER A N 1
ATOM 1509 C CA . SER A 1 185 ? -6.809 -10.992 8.799 1.00 84.31 185 SER A CA 1
ATOM 1510 C C . SER A 1 185 ? -7.216 -11.134 10.261 1.00 84.31 185 SER A C 1
ATOM 1512 O O . SER A 1 185 ? -8.393 -11.342 10.546 1.00 84.31 185 SER A O 1
ATOM 1514 N N . MET A 1 186 ? -6.283 -10.944 11.196 1.00 85.19 186 MET A N 1
ATOM 1515 C CA . MET A 1 186 ? -6.562 -11.019 12.633 1.00 85.19 186 MET A CA 1
ATOM 1516 C C . MET A 1 186 ? -7.574 -9.962 13.073 1.00 85.19 186 MET A C 1
ATOM 1518 O O . MET A 1 186 ? -8.510 -10.272 13.814 1.00 85.19 186 MET A O 1
ATOM 1522 N N . PHE A 1 187 ? -7.440 -8.730 12.579 1.00 82.12 187 PHE A N 1
ATOM 1523 C CA . PHE A 1 187 ? -8.393 -7.663 12.877 1.00 82.12 187 PHE A CA 1
ATOM 1524 C C . PHE A 1 187 ? -9.775 -7.945 12.270 1.00 82.12 187 PHE A C 1
ATOM 1526 O O . PHE A 1 187 ? -10.790 -7.795 12.949 1.00 82.12 187 PHE A O 1
ATOM 1533 N N . GLY A 1 188 ? -9.823 -8.414 11.021 1.00 79.06 188 GLY A N 1
ATOM 1534 C CA . GLY A 1 188 ? -11.0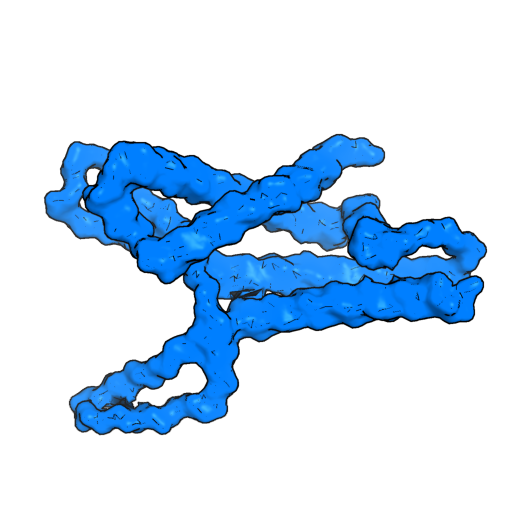64 -8.751 10.326 1.00 79.06 188 GLY A CA 1
ATOM 1535 C C . GLY A 1 188 ? -11.810 -9.930 10.957 1.00 79.06 188 GLY A C 1
ATOM 1536 O O . GLY A 1 188 ? -13.024 -9.857 11.138 1.00 79.06 188 GLY A O 1
ATOM 1537 N N . LEU A 1 189 ? -11.101 -10.998 11.329 1.00 77.69 189 LEU A N 1
ATOM 1538 C CA . LEU A 1 189 ? -11.681 -12.157 12.014 1.00 77.69 189 LEU A CA 1
ATOM 1539 C C . LEU A 1 189 ? -12.200 -11.783 13.404 1.00 77.69 189 LEU A C 1
ATOM 1541 O O . LEU A 1 189 ? -13.326 -12.139 13.742 1.00 77.69 189 LEU A O 1
ATOM 1545 N N . SER A 1 190 ? -11.427 -11.016 14.176 1.00 75.56 190 SER A N 1
ATOM 1546 C CA . SER A 1 190 ? -11.834 -10.584 15.519 1.00 75.56 190 SER A CA 1
ATOM 1547 C C . SER A 1 190 ? -13.057 -9.668 15.473 1.00 75.56 190 SER A C 1
ATOM 1549 O O . SER A 1 190 ? -14.011 -9.879 16.216 1.00 75.56 190 SER A O 1
ATOM 1551 N N . ALA A 1 191 ? -13.084 -8.703 14.549 1.00 70.62 191 ALA A N 1
ATOM 1552 C CA . ALA A 1 191 ? -14.228 -7.811 14.366 1.00 70.62 191 ALA A CA 1
ATOM 1553 C C . ALA A 1 191 ? -15.506 -8.567 13.965 1.00 70.62 191 ALA A C 1
ATOM 1555 O O . ALA A 1 191 ? -16.585 -8.266 14.468 1.00 70.62 191 ALA A O 1
ATOM 1556 N N . ARG A 1 192 ? -15.390 -9.568 13.081 1.00 68.75 192 ARG A N 1
ATOM 1557 C CA . ARG A 1 192 ? -16.527 -10.396 12.646 1.00 68.75 192 ARG A CA 1
ATOM 1558 C C . ARG A 1 192 ? -17.014 -11.355 13.726 1.00 68.75 192 ARG A C 1
ATOM 1560 O O . ARG A 1 192 ? -18.209 -11.613 13.780 1.00 68.75 192 ARG A O 1
ATOM 1567 N N . LYS A 1 193 ? -16.108 -11.893 14.548 1.00 65.81 193 LYS A N 1
ATOM 1568 C CA . LYS A 1 193 ? -16.458 -12.767 15.673 1.00 65.81 193 LYS A CA 1
ATOM 1569 C C . LYS A 1 193 ? -17.301 -12.010 16.699 1.00 65.81 193 LYS A C 1
ATOM 1571 O O . LYS A 1 193 ? -18.383 -12.474 17.028 1.00 65.81 193 LYS A O 1
ATOM 1576 N N . ILE A 1 194 ? -16.860 -10.812 17.089 1.00 63.50 194 ILE A N 1
ATOM 1577 C CA . ILE A 1 194 ? -17.617 -9.928 17.991 1.00 63.50 194 ILE A CA 1
ATOM 1578 C C . ILE A 1 194 ? -19.002 -9.618 17.404 1.00 63.50 194 ILE A C 1
ATOM 1580 O O . ILE A 1 194 ? -19.998 -9.715 18.100 1.00 63.50 194 ILE A O 1
ATOM 1584 N N . ALA A 1 195 ? -19.092 -9.356 16.097 1.00 59.84 195 ALA A N 1
ATOM 1585 C CA . ALA A 1 195 ? -20.370 -9.098 15.431 1.00 59.84 195 ALA A CA 1
ATOM 1586 C C . ALA A 1 195 ? -21.306 -10.321 15.289 1.00 59.84 195 ALA A C 1
ATOM 1588 O O . ALA A 1 195 ? -22.417 -10.154 14.792 1.00 59.84 195 ALA A O 1
ATOM 1589 N N . LYS A 1 196 ? -20.849 -11.540 15.615 1.00 57.22 196 LYS A N 1
ATOM 1590 C CA . LYS A 1 196 ? -21.620 -12.793 15.491 1.00 57.22 196 LYS A CA 1
ATOM 1591 C C . LYS A 1 196 ? -21.960 -13.424 16.848 1.00 57.22 196 LYS A C 1
ATOM 1593 O O . LYS A 1 196 ? -22.855 -14.260 16.905 1.00 57.22 196 LYS A O 1
ATOM 1598 N N . GLU A 1 197 ? -21.209 -13.090 17.896 1.00 54.09 197 GLU A N 1
ATOM 1599 C CA . GLU A 1 197 ? -21.467 -13.524 19.279 1.00 54.09 197 GLU A CA 1
ATOM 1600 C C . GLU A 1 197 ? -22.504 -12.632 19.999 1.00 54.09 197 GLU A C 1
ATOM 1602 O O . GLU A 1 197 ? -22.947 -12.991 21.088 1.00 54.09 197 GLU A O 1
ATOM 1607 N N . GLU A 1 198 ? -22.937 -11.536 19.362 1.00 44.50 198 GLU A N 1
ATOM 1608 C CA . GLU A 1 198 ? -24.017 -10.610 19.768 1.00 44.50 198 GLU A CA 1
ATOM 1609 C C . GLU A 1 198 ? -25.203 -10.627 18.787 1.00 44.50 198 GLU A C 1
ATOM 1611 O O . GLU A 1 198 ? -26.309 -10.187 19.185 1.00 44.50 198 GLU A O 1
#

Sequence (198 aa):
MNKVNRWLQNYLVFSLPFVVACAAWGSIQSDREILVNGSFLTKATWEVLSWNLMIWFLCLITFLILMVFIPSTRDMVTRRIANIKERDEREIYITGQASRRVFTSTLSILIFLFFISIFTFNVSRIPPEEIFNNRAKSLSIGFNFKLTDDPKVEKDQTGQVLVESKDIPLSKSAILLLLIVWQISMFGLSARKIAKEE

Secondary structure (DSSP, 8-state):
--HHHHHHHHHHHHSHHHHHHHHHHHHHS-HHHHHHH--HHHHHHHHHHHHHHHHHHHHHHHHHHHHHH-HHHHHHHHHHHHTPPP---HHHHHHHHHHHHHHHHHHHHHHHHHHHHHEEEE-PPPPGGG-SSS-----EEEE---SSPPP-----TT--------S----HHHHHHHHHHHHHHHHHHHHHHHHHH-

Foldseek 3Di:
DPPVLVVLVVLLVVCVVLLVVLQVVCVVDPPVCCVPVNDPVSVVSNVVSQVSNVVSVVSLLVNLVCCLPPLVSLVVVLCVLQVDDDDDDPVCVVVVSVVSNVLSNVLSVLVVVLVVQQWDFDFDQDPPPPPPDPPRTDRDGHGRDDQFADQDQDDDPPPDGPRDDPDPRGRPSNVSVVVSVVSSVVSNVVSVVVVVVD